Protein AF-A0A972QV86-F1 (afdb_monomer_lite)

Radius of gyration: 50.76 Å; chains: 1; bounding box: 93×34×164 Å

Secondary structure (DSSP, 8-state):
--HHHHHHHHHHHHHHHHHHHHHHHHHHHHHHHHHHHHHHHHHHHHHHHHHHHHHHHHHHHHHHHHHHHHHHHHHHHHHHHHHHHHHHHHHHHHHHHHHT-HHHHHHHHHHHHHHHHHS--SS-PPP-----HHHHHHHHHHHHHHHHHHTTSSS------------------SS------HHHHHHHHHHHHHHHHHHHHHHHHHHHHT-

Sequence (211 aa):
MTDTIESFVTKLKSEGVEEGKRQADQLRSDAQQQAEQIVADAKRQAEKIIADANAEAESMLARSRTEMELAARDATLKLRDSLEKALQAVLTGLVESQLNDAEFLRGLIQSIVSRYLEAEIESYAPMKISVSPEMHKQLTDWAIEKLRISAIDDTSGIDLKGELRQAGFEFSLHGATIEVTKDSIVDTLMQLVSPSLREVIRQANQSREGT

Foldseek 3Di:
DPVVVVVVVVVVVVVVVVVVVVVVVVVVVVVVVVVVVVVVVVVVVVVVVVVVVVVVVVVVVVVVVVVVVVVVVVVLVVVLVVVLVVLLVVLLVVLVVQLPDLVSVVVVVVVVVVVLVVPPDPDRDDDDDDHDPVSVVVVVVVVVVVVVVVCVPDPDDDDPPDDPDDDDDDDDDDDDDPDDDSVVVSVVVSVVCSVVSVVVSVVVVVVVVVD

pLDDT: mean 77.67, std 19.95, range [26.56, 98.5]

Structure (mmCIF, N/CA/C/O backbone):
data_AF-A0A972QV86-F1
#
_entry.id   AF-A0A972QV86-F1
#
loop_
_atom_site.group_PDB
_atom_site.id
_atom_site.type_symbol
_atom_site.label_atom_id
_atom_site.label_alt_id
_atom_site.label_comp_id
_atom_site.label_asym_id
_atom_site.label_entity_id
_atom_site.label_seq_id
_atom_site.pdbx_PDB_ins_code
_atom_site.Cartn_x
_atom_site.Cartn_y
_atom_site.Cartn_z
_atom_site.occupancy
_atom_site.B_iso_or_equiv
_atom_site.auth_seq_id
_atom_site.auth_comp_id
_atom_site.auth_asym_id
_atom_site.auth_atom_id
_atom_site.pdbx_PDB_model_num
ATOM 1 N N . MET A 1 1 ? -45.949 1.785 101.773 1.00 51.44 1 MET A N 1
ATOM 2 C CA . MET A 1 1 ? -45.144 2.672 100.897 1.00 51.44 1 MET A CA 1
ATOM 3 C C . MET A 1 1 ? -44.186 1.855 100.017 1.00 51.44 1 MET A C 1
ATOM 5 O O . MET A 1 1 ? -43.070 2.285 99.768 1.00 51.44 1 MET A O 1
ATOM 9 N N . THR A 1 2 ? -44.602 0.673 99.558 1.00 54.50 2 THR A N 1
ATOM 10 C CA . THR A 1 2 ? -43.791 -0.249 98.738 1.00 54.50 2 THR A CA 1
ATOM 11 C C . THR A 1 2 ? -44.224 -0.226 97.267 1.00 54.50 2 THR A C 1
ATOM 13 O O . THR A 1 2 ? -43.376 -0.336 96.389 1.00 54.50 2 THR A O 1
ATOM 16 N N . ASP A 1 3 ? -45.497 0.080 96.988 1.00 61.28 3 ASP A N 1
ATOM 17 C CA . ASP A 1 3 ? -46.065 0.155 95.627 1.00 61.28 3 ASP A CA 1
ATOM 18 C C . ASP A 1 3 ? -45.480 1.284 94.749 1.00 61.28 3 ASP A C 1
ATOM 20 O O . ASP A 1 3 ? -45.549 1.259 93.517 1.00 61.28 3 ASP A O 1
ATOM 24 N N . THR A 1 4 ? -44.866 2.301 95.358 1.00 72.69 4 THR A N 1
ATOM 25 C CA . THR A 1 4 ? -44.303 3.459 94.646 1.00 72.69 4 THR A CA 1
ATOM 26 C C . THR A 1 4 ? -42.922 3.197 94.050 1.00 72.69 4 THR A C 1
ATOM 28 O O . THR A 1 4 ? -42.604 3.774 93.015 1.00 72.69 4 THR A O 1
ATOM 31 N N . ILE A 1 5 ? -42.105 2.323 94.649 1.00 77.81 5 ILE A N 1
ATOM 32 C CA . ILE A 1 5 ? -40.775 1.992 94.110 1.00 77.81 5 ILE A CA 1
ATOM 33 C C . ILE A 1 5 ? -40.894 0.957 92.990 1.00 77.81 5 ILE A C 1
ATOM 35 O O . ILE A 1 5 ? -40.283 1.130 91.938 1.00 77.81 5 ILE A O 1
ATOM 39 N N . GLU A 1 6 ? -41.719 -0.078 93.161 1.00 81.00 6 GLU A N 1
ATOM 40 C CA . GLU A 1 6 ? -41.932 -1.087 92.114 1.00 81.00 6 GLU A CA 1
ATOM 41 C C . GLU A 1 6 ? -42.554 -0.492 90.844 1.00 81.00 6 GLU A C 1
ATOM 43 O O . GLU A 1 6 ? -42.125 -0.827 89.736 1.00 81.00 6 GLU A O 1
ATOM 48 N N . SER A 1 7 ? -43.505 0.442 90.975 1.00 80.94 7 SER A N 1
ATOM 49 C CA . SER A 1 7 ? -44.074 1.133 89.809 1.00 80.94 7 SER A CA 1
ATOM 50 C C . SER A 1 7 ? -43.054 2.033 89.105 1.00 80.94 7 SER A C 1
ATOM 52 O O . SER A 1 7 ? -43.018 2.052 87.875 1.00 80.94 7 SER A O 1
ATOM 54 N N . PHE A 1 8 ? -42.163 2.703 89.846 1.00 83.44 8 PHE A N 1
ATOM 55 C CA . PHE A 1 8 ? -41.063 3.480 89.265 1.00 83.44 8 PHE A CA 1
ATOM 56 C C . PHE A 1 8 ? -40.052 2.602 88.527 1.00 83.44 8 PHE A C 1
ATOM 58 O O . PHE A 1 8 ? -39.669 2.929 87.408 1.00 83.44 8 PHE A O 1
ATOM 65 N N . VAL A 1 9 ? -39.649 1.470 89.108 1.00 84.88 9 VAL A N 1
ATOM 66 C CA . VAL A 1 9 ? -38.726 0.517 88.468 1.00 84.88 9 VAL A CA 1
ATOM 67 C C . VAL A 1 9 ? -39.352 -0.084 87.208 1.00 84.88 9 VAL A C 1
ATOM 69 O O . VAL A 1 9 ? -38.689 -0.193 86.177 1.00 84.88 9 VAL A O 1
ATOM 72 N N . THR A 1 10 ? -40.640 -0.425 87.258 1.00 85.62 10 THR A N 1
ATOM 73 C CA . THR A 1 10 ? -41.378 -0.949 86.100 1.00 85.62 10 THR A CA 1
ATOM 74 C C . THR A 1 10 ? -41.483 0.094 84.990 1.00 85.62 10 THR A C 1
ATOM 76 O O . THR A 1 10 ? -41.240 -0.222 83.825 1.00 85.62 10 THR A O 1
ATOM 79 N N . LYS A 1 11 ? -41.775 1.349 85.347 1.00 86.88 11 LYS A N 1
ATOM 80 C CA . LYS A 1 11 ? -41.847 2.465 84.402 1.00 86.88 11 LYS A CA 1
ATOM 81 C C . LYS A 1 11 ? -40.484 2.776 83.778 1.00 86.88 11 LYS A C 1
ATOM 83 O O . LYS A 1 11 ? -40.393 2.837 82.560 1.00 86.88 11 LYS A O 1
ATOM 88 N N . LEU A 1 12 ? -39.420 2.841 84.578 1.00 88.50 12 LEU A N 1
ATOM 89 C CA . LEU A 1 12 ? -38.047 3.045 84.101 1.00 88.50 12 LEU A CA 1
ATOM 90 C C . LEU A 1 12 ? -37.605 1.927 83.143 1.00 88.50 12 LEU A C 1
ATOM 92 O O . LEU A 1 12 ? -36.974 2.180 82.120 1.00 88.50 12 LEU A O 1
ATOM 96 N N . LYS A 1 13 ? -37.964 0.675 83.453 1.00 89.12 13 LYS A N 1
ATOM 97 C CA . LYS A 1 13 ? -37.686 -0.477 82.589 1.00 89.12 13 LYS A CA 1
ATOM 98 C C . LYS A 1 13 ? -38.472 -0.400 81.279 1.00 89.12 13 LYS A C 1
ATOM 100 O O . LYS A 1 13 ? -37.911 -0.704 80.233 1.00 89.12 13 LYS A O 1
ATOM 105 N N . SER A 1 14 ? -39.740 0.008 81.330 1.00 91.12 14 SER A N 1
ATOM 106 C CA . SER A 1 14 ? -40.574 0.224 80.142 1.00 91.12 14 SER A CA 1
ATOM 107 C C . SER A 1 14 ? -39.985 1.306 79.242 1.00 91.12 14 SER A C 1
ATOM 109 O O . SER A 1 14 ? -39.733 1.045 78.071 1.00 91.12 14 SER A O 1
ATOM 111 N N . GLU A 1 15 ? -39.698 2.482 79.802 1.00 89.88 15 GLU A N 1
ATOM 112 C CA . GLU A 1 15 ? -39.138 3.627 79.076 1.00 89.88 15 GLU A CA 1
ATOM 113 C C . GLU A 1 15 ? -37.759 3.298 78.484 1.00 89.88 15 GLU A C 1
ATOM 115 O O . GLU A 1 15 ? -37.488 3.610 77.327 1.00 89.88 15 GLU A O 1
ATOM 120 N N . GLY A 1 16 ? -36.907 2.582 79.228 1.00 92.00 16 GLY A N 1
ATOM 121 C CA . GLY A 1 16 ? -35.606 2.129 78.730 1.00 92.00 16 GLY A CA 1
ATOM 122 C C . GLY A 1 16 ? -35.703 1.099 77.597 1.00 92.00 16 GLY A C 1
ATOM 123 O O . GLY A 1 16 ? -34.928 1.155 76.643 1.00 92.00 16 GLY A O 1
ATOM 124 N N . VAL A 1 17 ? -36.662 0.167 77.663 1.00 93.75 17 VAL A N 1
ATOM 125 C CA . VAL A 1 17 ? -36.909 -0.807 76.583 1.00 93.75 17 VAL A CA 1
ATOM 126 C C . VAL A 1 17 ? -37.493 -0.123 75.348 1.00 93.75 17 VAL A C 1
ATOM 128 O O . VAL A 1 17 ? -37.145 -0.491 74.228 1.00 93.75 17 VAL A O 1
ATOM 131 N N . GLU A 1 18 ? -38.375 0.854 75.534 1.00 93.56 18 GLU A N 1
ATOM 132 C CA . GLU A 1 18 ? -39.020 1.586 74.446 1.00 93.56 18 GLU A CA 1
ATOM 133 C C . GLU A 1 18 ? -38.027 2.494 73.709 1.00 93.56 18 GLU A C 1
ATOM 135 O O . GLU A 1 18 ? -37.939 2.429 72.483 1.00 93.56 18 GLU A O 1
ATOM 140 N N . GLU A 1 19 ? -37.180 3.230 74.435 1.00 93.56 19 GLU A N 1
ATOM 141 C CA . GLU A 1 19 ? -36.108 4.024 73.826 1.00 93.56 19 GLU A CA 1
ATOM 142 C C . GLU A 1 19 ? -35.047 3.133 73.160 1.00 93.56 19 GLU A C 1
ATOM 144 O O . GLU A 1 19 ? -34.595 3.431 72.054 1.00 93.56 19 GLU A O 1
ATOM 149 N N . GLY A 1 20 ? -34.705 1.989 73.765 1.00 95.00 20 GLY A N 1
ATOM 150 C CA . GLY A 1 20 ? -33.802 1.009 73.158 1.00 95.00 20 GLY A CA 1
ATOM 151 C C . GLY A 1 20 ? -34.344 0.432 71.846 1.00 95.00 20 GLY A C 1
ATOM 152 O O . GLY A 1 20 ? -33.602 0.317 70.870 1.00 95.00 20 GLY A O 1
ATOM 153 N N . LYS A 1 21 ? -35.647 0.122 71.783 1.00 95.12 21 LYS A N 1
ATOM 154 C CA . LYS A 1 21 ? -36.313 -0.298 70.538 1.00 95.12 21 LYS A CA 1
ATOM 155 C C . LYS A 1 21 ? -36.284 0.808 69.490 1.00 95.12 21 LYS A C 1
ATOM 157 O O . LYS A 1 21 ? -35.910 0.536 68.355 1.00 95.12 21 LYS A O 1
ATOM 162 N N . ARG A 1 22 ? -36.593 2.050 69.875 1.00 95.62 22 ARG A N 1
ATOM 163 C CA . ARG A 1 22 ? -36.570 3.203 68.965 1.00 95.62 22 ARG A CA 1
ATOM 164 C C . ARG A 1 22 ? -35.186 3.413 68.346 1.00 95.62 22 ARG A C 1
ATOM 166 O O . ARG A 1 22 ? -35.079 3.617 67.141 1.00 95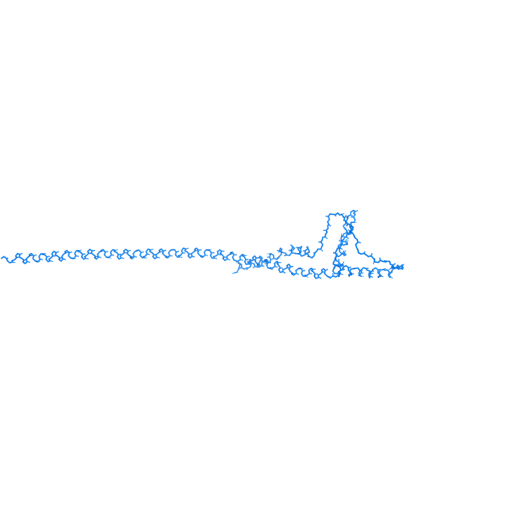.62 22 ARG A O 1
ATOM 173 N N . GLN A 1 23 ? -34.126 3.320 69.149 1.00 95.62 23 GLN A N 1
ATOM 174 C CA . GLN A 1 23 ? -32.747 3.438 68.666 1.00 95.62 23 GLN A CA 1
ATOM 175 C C . GLN A 1 23 ? -32.335 2.259 67.777 1.00 95.62 23 GLN A C 1
ATOM 177 O O . GLN A 1 23 ? -31.669 2.466 66.764 1.00 95.62 23 GLN A O 1
ATOM 182 N N . ALA A 1 24 ? -32.753 1.035 68.112 1.00 96.00 24 ALA A N 1
ATOM 183 C CA . ALA A 1 24 ? -32.497 -0.141 67.283 1.00 96.00 24 ALA A CA 1
ATOM 184 C C . ALA A 1 24 ? -33.208 -0.056 65.922 1.00 96.00 24 ALA A C 1
ATOM 186 O O . ALA A 1 24 ? -32.605 -0.373 64.896 1.00 96.00 24 ALA A O 1
ATOM 187 N N . ASP A 1 25 ? -34.459 0.408 65.901 1.00 95.88 25 ASP A N 1
ATOM 188 C CA . ASP A 1 25 ? -35.225 0.604 64.670 1.00 95.88 25 ASP A CA 1
ATOM 189 C C . ASP A 1 25 ? -34.605 1.702 63.798 1.00 95.88 25 ASP A C 1
ATOM 191 O O . ASP A 1 25 ? -34.466 1.509 62.588 1.00 95.88 25 ASP A O 1
ATOM 195 N N . GLN A 1 26 ? -34.149 2.808 64.403 1.00 96.75 26 GLN A N 1
ATOM 196 C CA . GLN A 1 26 ? -33.424 3.860 63.688 1.00 96.75 26 GLN A CA 1
ATOM 197 C C . GLN A 1 26 ? -32.122 3.325 63.080 1.00 96.75 26 GLN A C 1
ATOM 199 O O . GLN A 1 26 ? -31.900 3.482 61.883 1.00 96.75 26 GLN A O 1
ATOM 204 N N . LEU A 1 27 ? -31.303 2.620 63.867 1.00 97.06 27 LEU A N 1
ATOM 205 C CA . LEU A 1 27 ? -30.052 2.029 63.386 1.00 97.06 27 LEU A CA 1
ATOM 206 C C . LEU A 1 27 ? -30.297 1.045 62.234 1.00 97.06 27 LEU A C 1
ATOM 208 O O . LEU A 1 27 ? -29.545 1.028 61.260 1.00 97.06 27 LEU A O 1
ATOM 212 N N . ARG A 1 28 ? -31.359 0.235 62.323 1.00 97.25 28 ARG A N 1
ATOM 213 C CA . ARG A 1 28 ? -31.733 -0.701 61.257 1.00 97.25 28 ARG A CA 1
ATOM 214 C C . ARG A 1 28 ? -32.166 0.035 59.992 1.00 97.25 28 ARG A C 1
ATOM 216 O O . ARG A 1 28 ? -31.795 -0.386 58.901 1.00 97.25 28 ARG A O 1
ATOM 223 N N . SER A 1 29 ? -32.939 1.110 60.134 1.00 97.12 29 SER A N 1
ATOM 224 C CA . SER A 1 29 ? -33.362 1.950 59.012 1.00 97.12 29 SER A CA 1
ATOM 225 C C . SER A 1 29 ? -32.164 2.595 58.314 1.00 97.12 29 SER A C 1
ATOM 227 O O . SER A 1 29 ? -32.054 2.522 57.091 1.00 97.12 29 SER A O 1
ATOM 229 N N . ASP A 1 30 ? -31.238 3.166 59.083 1.00 97.00 30 ASP A N 1
ATOM 230 C CA . ASP A 1 30 ? -30.045 3.826 58.547 1.00 97.00 30 ASP A CA 1
ATOM 231 C C . ASP A 1 30 ? -29.128 2.817 57.837 1.00 97.00 30 ASP A C 1
ATOM 233 O O . ASP A 1 30 ? -28.658 3.071 56.727 1.00 97.00 30 ASP A O 1
ATOM 237 N N . ALA A 1 31 ? -28.927 1.632 58.426 1.00 97.31 31 ALA A N 1
ATOM 238 C CA . ALA A 1 31 ? -28.156 0.554 57.807 1.00 97.31 31 ALA A CA 1
ATOM 239 C C . ALA A 1 31 ? -28.796 0.054 56.501 1.00 97.31 31 ALA A C 1
ATOM 241 O O . ALA A 1 31 ? -28.090 -0.204 55.525 1.00 97.31 31 ALA A O 1
ATOM 242 N N . GLN A 1 32 ? -30.129 -0.052 56.461 1.00 97.31 32 GLN A N 1
ATOM 243 C CA . GLN A 1 32 ? -30.867 -0.447 55.263 1.00 97.31 32 GLN A CA 1
ATOM 244 C C . GLN A 1 32 ? -30.717 0.598 54.147 1.00 97.31 32 GLN A C 1
ATOM 246 O O . GLN A 1 32 ? -30.406 0.231 53.015 1.00 97.31 32 GLN A O 1
ATOM 251 N N . GLN A 1 33 ? -30.845 1.892 54.465 1.00 97.69 33 GLN A N 1
ATOM 252 C CA . GLN A 1 33 ? -30.615 2.971 53.497 1.00 97.69 33 GLN A CA 1
ATOM 253 C C . GLN A 1 33 ? -29.181 2.973 52.961 1.00 97.69 33 GLN A C 1
ATOM 255 O O . GLN A 1 33 ? -28.974 3.094 51.754 1.00 97.69 33 GLN A O 1
ATOM 260 N N . GLN A 1 34 ? -28.181 2.799 53.829 1.00 97.75 34 GLN A N 1
ATOM 261 C CA . GLN A 1 34 ? -26.782 2.723 53.403 1.00 97.75 34 GLN A CA 1
ATOM 262 C C . GLN A 1 34 ? -26.532 1.523 52.485 1.00 97.75 34 GLN A C 1
ATOM 264 O O . GLN A 1 34 ? -25.864 1.666 51.462 1.00 97.75 34 GLN A O 1
ATOM 269 N N . ALA A 1 35 ? -27.093 0.355 52.808 1.00 97.62 35 ALA A N 1
ATOM 270 C CA . ALA A 1 35 ? -26.982 -0.831 51.965 1.00 97.62 35 ALA A CA 1
ATOM 271 C C . ALA A 1 35 ? -27.623 -0.610 50.585 1.00 97.62 35 ALA A C 1
ATOM 273 O O . ALA A 1 35 ? -27.016 -0.931 49.562 1.00 97.62 35 ALA A O 1
ATOM 274 N N . GLU A 1 36 ? -28.816 -0.015 50.539 1.00 97.56 36 GLU A N 1
ATOM 275 C CA . GLU A 1 36 ? -29.495 0.336 49.288 1.00 97.56 36 GLU A CA 1
ATOM 276 C C . GLU A 1 36 ? -28.676 1.326 48.456 1.00 97.56 36 GLU A C 1
ATOM 278 O O . GLU A 1 36 ? -28.545 1.151 47.241 1.00 97.56 36 GLU A O 1
ATOM 283 N N . GLN A 1 37 ? -28.062 2.317 49.103 1.00 98.06 37 GLN A N 1
ATOM 284 C CA . GLN A 1 37 ? -27.218 3.298 48.435 1.00 98.06 37 GLN A CA 1
ATOM 285 C C . GLN A 1 37 ? -25.943 2.671 47.861 1.00 98.06 37 GLN A C 1
ATOM 287 O O . GLN A 1 37 ? -25.635 2.905 46.694 1.00 98.06 37 GLN A O 1
ATOM 292 N N . ILE A 1 38 ? -25.266 1.800 48.616 1.00 98.19 38 ILE A N 1
ATOM 293 C CA . ILE A 1 38 ? -24.093 1.049 48.140 1.00 98.19 38 ILE A CA 1
ATOM 294 C C . ILE A 1 38 ? -24.457 0.197 46.920 1.00 98.19 38 ILE A C 1
ATOM 296 O O . ILE A 1 38 ? -23.729 0.190 45.928 1.00 98.19 38 ILE A O 1
ATOM 300 N N . VAL A 1 39 ? -25.594 -0.505 46.958 1.00 98.25 39 VAL A N 1
ATOM 301 C CA . VAL A 1 39 ? -26.049 -1.329 45.828 1.00 98.25 39 VAL A CA 1
ATOM 302 C C . VAL A 1 39 ? -26.390 -0.462 44.615 1.00 98.25 39 VAL A C 1
ATOM 304 O O . VAL A 1 39 ? -26.058 -0.834 43.489 1.00 98.25 39 VAL A O 1
ATOM 307 N N . ALA A 1 40 ? -27.030 0.692 44.814 1.00 97.88 40 ALA A N 1
ATOM 308 C CA . ALA A 1 40 ? -27.334 1.625 43.733 1.00 97.88 40 ALA A CA 1
ATOM 309 C C . ALA A 1 40 ? -26.060 2.210 43.101 1.00 97.88 40 ALA A C 1
ATOM 311 O O . ALA A 1 40 ? -25.960 2.271 41.876 1.00 97.88 40 ALA A O 1
ATOM 312 N N . ASP A 1 41 ? -25.074 2.593 43.915 1.00 98.00 41 ASP A N 1
ATOM 313 C CA . ASP A 1 41 ? -23.775 3.080 43.446 1.00 98.00 41 ASP A CA 1
ATOM 314 C C . ASP A 1 41 ? -23.006 2.003 42.679 1.00 98.00 41 ASP A C 1
ATOM 316 O O . ASP A 1 41 ? -22.513 2.270 41.582 1.00 98.00 41 ASP A O 1
ATOM 320 N N . ALA A 1 42 ? -22.968 0.773 43.196 1.00 98.00 42 ALA A N 1
ATOM 321 C CA . ALA A 1 42 ? -22.324 -0.352 42.526 1.00 98.00 42 ALA A CA 1
ATOM 322 C C . ALA A 1 42 ? -22.972 -0.658 41.165 1.00 98.00 42 ALA A C 1
ATOM 324 O O . ALA A 1 42 ? -22.265 -0.878 40.183 1.00 98.00 42 ALA A O 1
ATOM 325 N N . LYS A 1 43 ? -24.310 -0.617 41.076 1.00 98.19 43 LYS A N 1
ATOM 326 C CA . LYS A 1 43 ? -25.034 -0.790 39.805 1.00 98.19 43 LYS A CA 1
ATOM 327 C C . LYS A 1 43 ? -24.704 0.317 38.808 1.00 98.19 43 LYS A C 1
ATOM 329 O O . LYS A 1 43 ? -24.355 0.008 37.674 1.00 98.19 43 LYS A O 1
ATOM 334 N N . ARG A 1 44 ? -24.723 1.584 39.239 1.00 98.25 44 ARG A N 1
ATOM 335 C CA . ARG A 1 4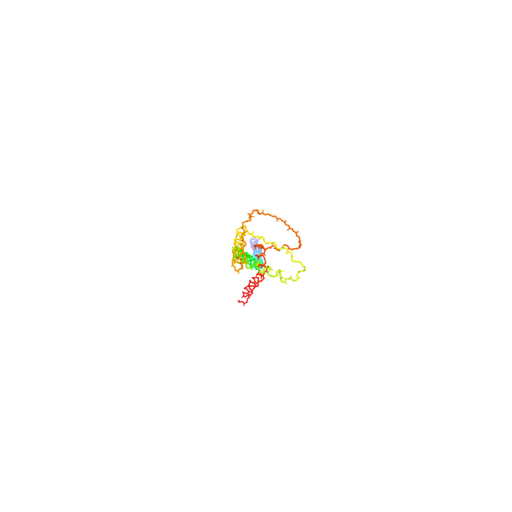4 ? -24.338 2.720 38.383 1.00 98.25 44 ARG A CA 1
ATOM 336 C C . ARG A 1 44 ? -22.902 2.605 37.879 1.00 98.25 44 ARG A C 1
ATOM 338 O O . ARG A 1 44 ? -22.635 2.890 36.716 1.00 98.25 44 ARG A O 1
ATOM 345 N N . GLN A 1 45 ? -21.972 2.194 38.740 1.00 98.31 45 GLN A N 1
ATOM 346 C CA . GLN A 1 45 ? -20.581 1.980 38.344 1.00 98.31 45 GLN A CA 1
ATOM 347 C C . GLN A 1 45 ? -20.452 0.833 37.340 1.00 98.31 45 GLN A C 1
ATOM 349 O O . GLN A 1 45 ? -19.748 0.987 36.348 1.00 98.31 45 GLN A O 1
ATOM 354 N N . ALA A 1 46 ? -21.156 -0.281 37.553 1.00 98.31 46 ALA A N 1
ATOM 355 C CA . ALA A 1 46 ? -21.162 -1.402 36.619 1.00 98.31 46 ALA A CA 1
ATOM 356 C C . ALA A 1 46 ? -21.735 -1.004 35.249 1.00 98.31 46 ALA A C 1
ATOM 358 O O . ALA A 1 46 ? -21.121 -1.289 34.224 1.00 98.31 46 ALA A O 1
ATOM 359 N N . GLU A 1 47 ? -22.864 -0.291 35.225 1.00 98.12 47 GLU A N 1
ATOM 360 C CA . GLU A 1 47 ? -23.464 0.241 33.995 1.00 98.12 47 GLU A CA 1
ATOM 361 C C . GLU A 1 47 ? -22.503 1.179 33.264 1.00 98.12 47 GLU A C 1
ATOM 363 O O . GLU A 1 47 ? -22.332 1.059 32.052 1.00 98.12 47 GLU A O 1
ATOM 368 N N . LYS A 1 48 ? -21.819 2.062 34.001 1.00 98.38 48 LYS A N 1
ATOM 369 C CA . LYS A 1 48 ? -20.808 2.952 33.431 1.00 98.38 48 LYS A CA 1
ATOM 370 C C . LYS A 1 48 ? -19.636 2.178 32.828 1.00 98.38 48 LYS A C 1
ATOM 372 O O . LYS A 1 48 ? -19.258 2.461 31.701 1.00 98.38 48 LYS A O 1
ATOM 377 N N . ILE A 1 49 ? -19.094 1.190 33.540 1.00 98.50 49 ILE A N 1
ATOM 378 C CA . ILE A 1 49 ? -17.989 0.356 33.042 1.00 98.50 49 ILE A CA 1
ATOM 379 C C . ILE A 1 49 ? -18.393 -0.352 31.746 1.00 98.50 49 ILE A C 1
ATOM 381 O O . ILE A 1 49 ? -17.618 -0.374 30.796 1.00 98.50 49 ILE A O 1
ATOM 385 N N . ILE A 1 50 ? -19.607 -0.907 31.688 1.00 98.50 50 ILE A N 1
ATOM 386 C CA . ILE A 1 50 ? -20.114 -1.582 30.488 1.00 98.50 50 ILE A CA 1
ATOM 387 C C . ILE A 1 50 ? -20.288 -0.584 29.336 1.00 98.50 50 ILE A C 1
ATOM 389 O O . ILE A 1 50 ? -19.903 -0.882 28.208 1.00 98.50 50 ILE A O 1
ATOM 393 N N . ALA A 1 51 ? -20.845 0.600 29.605 1.00 98.19 51 ALA A N 1
ATOM 394 C CA . ALA A 1 51 ? -21.019 1.640 28.596 1.00 98.19 51 ALA A CA 1
ATOM 395 C C . ALA A 1 51 ? -19.672 2.129 28.037 1.00 98.19 51 ALA A C 1
ATOM 397 O O . ALA A 1 51 ? -19.505 2.184 26.819 1.00 98.19 51 ALA A O 1
ATOM 398 N N . ASP A 1 52 ? -18.708 2.414 28.915 1.00 98.12 52 ASP A N 1
ATOM 399 C CA . ASP A 1 52 ? -17.364 2.858 28.541 1.00 98.12 52 ASP A CA 1
ATOM 400 C C . ASP A 1 52 ? -16.636 1.764 27.733 1.00 98.12 52 ASP A C 1
ATOM 402 O O . ASP A 1 52 ? -16.070 2.051 26.678 1.00 98.12 52 ASP A O 1
ATOM 406 N N . ALA A 1 53 ? -16.725 0.498 28.160 1.00 98.12 53 ALA A N 1
ATOM 407 C CA . ALA A 1 53 ? -16.127 -0.634 27.449 1.00 98.12 53 ALA A CA 1
ATOM 408 C C . ALA A 1 53 ? -16.729 -0.842 26.050 1.00 98.12 53 ALA A C 1
ATOM 410 O O . ALA A 1 53 ? -15.996 -1.107 25.097 1.00 98.12 53 ALA A O 1
ATOM 411 N N . ASN A 1 54 ? -18.050 -0.697 25.899 1.00 98.25 54 ASN A N 1
ATOM 412 C CA . ASN A 1 54 ? -18.707 -0.798 24.595 1.00 98.25 54 ASN A CA 1
ATOM 413 C C . ASN A 1 54 ? -18.292 0.349 23.665 1.00 98.25 54 ASN A C 1
ATOM 415 O O . ASN A 1 54 ? -17.974 0.106 22.502 1.00 98.25 54 ASN A O 1
ATOM 419 N N . ALA A 1 55 ? -18.236 1.582 24.176 1.00 98.12 55 ALA A N 1
ATOM 420 C CA . ALA A 1 55 ? -17.795 2.738 23.398 1.00 98.12 55 ALA A CA 1
ATOM 421 C C . ALA A 1 55 ? -16.328 2.603 22.948 1.00 98.12 55 ALA A C 1
ATOM 423 O O . ALA A 1 55 ? -15.983 2.930 21.809 1.00 98.12 55 ALA A O 1
ATOM 424 N N . GLU A 1 56 ? -15.457 2.087 23.818 1.00 98.19 56 GLU A N 1
ATOM 425 C CA . GLU A 1 56 ? -14.064 1.807 23.472 1.00 98.19 56 GLU A CA 1
ATOM 426 C C . GLU A 1 56 ? -13.949 0.686 22.432 1.00 98.19 56 GLU A C 1
ATOM 428 O O . GLU A 1 56 ? -13.198 0.831 21.466 1.00 98.19 56 GLU A O 1
ATOM 433 N N . ALA A 1 57 ? -14.732 -0.388 22.568 1.00 98.19 57 ALA A N 1
ATOM 434 C CA . ALA A 1 57 ? -14.762 -1.484 21.603 1.00 98.19 57 ALA A CA 1
ATOM 435 C C . ALA A 1 57 ? -15.232 -1.020 20.214 1.00 98.19 57 ALA A C 1
ATOM 437 O O . ALA A 1 57 ? -14.600 -1.354 19.211 1.00 98.19 57 ALA A O 1
ATOM 438 N N . GLU A 1 58 ? -16.289 -0.208 20.133 1.00 97.75 58 GLU A N 1
ATOM 439 C CA . GLU A 1 58 ? -16.757 0.374 18.868 1.00 97.75 58 GLU A CA 1
ATOM 440 C C . GLU A 1 58 ? -15.694 1.278 18.231 1.00 97.75 58 GLU A C 1
ATOM 442 O O . GLU A 1 58 ? -15.413 1.173 17.034 1.00 97.75 58 GLU A O 1
ATOM 447 N N . SER A 1 59 ? -15.050 2.125 19.038 1.00 97.88 59 SER A N 1
ATOM 448 C CA . SER A 1 59 ? -13.948 2.983 18.594 1.00 97.88 59 SER A CA 1
ATOM 449 C C . SER A 1 59 ? -12.760 2.164 18.078 1.00 97.88 59 SER A C 1
ATOM 451 O O . SER A 1 59 ? -12.208 2.468 17.018 1.00 97.88 59 SER A O 1
ATOM 453 N N . MET A 1 60 ? -12.388 1.090 18.782 1.00 98.00 60 MET A N 1
ATOM 454 C CA . MET A 1 60 ? -11.327 0.176 18.364 1.00 98.00 60 MET A CA 1
ATOM 455 C C . MET A 1 60 ? -11.683 -0.513 17.045 1.00 98.00 60 MET A C 1
ATOM 457 O O . MET A 1 60 ? -10.867 -0.498 16.129 1.00 98.00 60 MET A O 1
ATOM 461 N N . LEU A 1 61 ? -12.901 -1.040 16.898 1.00 97.62 61 LEU A N 1
ATOM 462 C CA . LEU A 1 61 ? -13.354 -1.679 15.658 1.00 97.62 61 LEU A CA 1
ATOM 463 C C . LEU A 1 61 ? -13.326 -0.714 14.467 1.00 97.62 61 LEU A C 1
ATOM 465 O O . LEU A 1 61 ? -12.844 -1.077 13.392 1.00 97.62 61 LEU A O 1
ATOM 469 N N . ALA A 1 62 ? -13.795 0.523 14.652 1.00 96.56 62 ALA A N 1
ATOM 470 C CA . ALA A 1 62 ? -13.761 1.544 13.607 1.00 96.56 62 ALA A CA 1
ATOM 471 C C . ALA A 1 62 ? -12.320 1.880 13.176 1.00 96.56 62 ALA A C 1
ATOM 473 O O . ALA A 1 62 ? -12.030 1.981 11.977 1.00 96.56 62 ALA A O 1
ATOM 474 N N . ARG A 1 63 ? -11.399 1.999 14.142 1.00 97.31 63 ARG A N 1
ATOM 475 C CA . ARG A 1 63 ? -9.969 2.227 13.874 1.00 97.31 63 ARG A CA 1
ATOM 476 C C . ARG A 1 63 ? -9.341 1.041 13.155 1.00 97.31 63 ARG A C 1
ATOM 478 O O . ARG A 1 63 ? -8.747 1.235 12.101 1.00 97.31 63 ARG A O 1
ATOM 485 N N . SER A 1 64 ? -9.542 -0.177 13.654 1.00 97.25 64 SER A N 1
ATOM 486 C CA . SER A 1 64 ? -8.991 -1.392 13.050 1.00 97.25 64 SER A CA 1
ATOM 487 C C . SER A 1 64 ? -9.479 -1.602 11.620 1.00 97.25 64 SER A C 1
ATOM 489 O O . SER A 1 64 ? -8.689 -1.987 10.762 1.00 97.25 64 SER A O 1
ATOM 491 N N . ARG A 1 65 ? -10.749 -1.301 11.320 1.00 96.31 65 ARG A N 1
ATOM 492 C CA . ARG A 1 65 ? -11.263 -1.355 9.945 1.00 96.31 65 ARG A CA 1
ATOM 493 C C . ARG A 1 65 ? -10.526 -0.379 9.028 1.00 96.31 65 ARG A C 1
ATOM 495 O O . ARG A 1 65 ? -10.078 -0.770 7.954 1.00 96.31 65 ARG A O 1
ATOM 502 N N . THR A 1 66 ? -10.351 0.861 9.479 1.00 96.25 66 THR A N 1
ATOM 503 C CA . THR A 1 66 ? -9.615 1.888 8.726 1.00 96.25 66 THR A CA 1
ATOM 504 C C . THR A 1 66 ? -8.155 1.476 8.507 1.00 96.25 66 THR A C 1
ATOM 506 O O . THR A 1 66 ? -7.622 1.607 7.407 1.00 96.25 66 THR A O 1
ATOM 509 N N . GLU A 1 67 ? -7.500 0.932 9.534 1.00 96.94 67 GLU A N 1
ATOM 510 C CA . GLU A 1 67 ? -6.122 0.440 9.442 1.00 96.94 67 GLU A CA 1
ATOM 511 C C . GLU A 1 67 ? -5.990 -0.739 8.471 1.00 96.94 67 GLU A C 1
ATOM 513 O O . GLU A 1 67 ? -5.035 -0.784 7.697 1.00 96.94 67 GLU A O 1
ATOM 518 N N . MET A 1 68 ? -6.955 -1.664 8.454 1.00 96.75 68 MET A N 1
ATOM 519 C CA . MET A 1 68 ? -6.982 -2.764 7.485 1.00 96.75 68 MET A CA 1
ATOM 520 C C . MET A 1 68 ? -7.149 -2.261 6.048 1.00 96.75 68 MET A C 1
ATOM 522 O O . MET A 1 68 ? -6.450 -2.739 5.154 1.00 96.75 68 MET A O 1
ATOM 526 N N . GLU A 1 69 ? -8.030 -1.286 5.817 1.00 93.75 69 GLU A N 1
ATOM 527 C CA . GLU A 1 69 ? -8.220 -0.669 4.497 1.00 93.75 69 GLU A CA 1
ATOM 528 C C . GLU A 1 69 ? -6.930 0.014 4.010 1.00 93.75 69 GLU A C 1
ATOM 530 O O . GLU A 1 69 ? -6.513 -0.168 2.861 1.00 93.75 69 GLU A O 1
ATOM 535 N N . LEU A 1 70 ? -6.238 0.734 4.900 1.00 95.88 70 LEU A N 1
ATOM 536 C CA . LEU A 1 70 ? -4.933 1.331 4.604 1.00 95.88 70 LEU A CA 1
ATOM 537 C C . LEU A 1 70 ? -3.868 0.266 4.316 1.00 95.88 70 LEU A C 1
ATOM 539 O O . LEU A 1 70 ? -3.162 0.365 3.314 1.00 95.88 70 LEU A O 1
ATOM 543 N N . ALA A 1 71 ? -3.788 -0.789 5.128 1.00 95.62 71 ALA A N 1
ATOM 544 C CA . ALA A 1 71 ? -2.834 -1.875 4.925 1.00 95.62 71 ALA A CA 1
ATOM 545 C C . ALA A 1 71 ? -3.060 -2.607 3.591 1.00 95.62 71 ALA A C 1
ATOM 547 O O . ALA A 1 71 ? -2.097 -2.935 2.894 1.00 95.62 71 ALA A O 1
ATOM 548 N N . ALA A 1 72 ? -4.317 -2.829 3.196 1.00 91.94 72 ALA A N 1
ATOM 549 C CA . ALA A 1 72 ? -4.665 -3.434 1.912 1.00 91.94 72 ALA A CA 1
ATOM 550 C C . ALA A 1 72 ? -4.248 -2.545 0.727 1.00 91.94 72 ALA A C 1
ATOM 552 O O . ALA A 1 72 ? -3.677 -3.027 -0.263 1.00 91.94 72 ALA A O 1
ATOM 553 N N . ARG A 1 73 ? -4.473 -1.231 0.844 1.00 91.81 73 ARG A N 1
ATOM 554 C CA . ARG A 1 73 ? -4.007 -0.247 -0.138 1.00 91.81 73 ARG A CA 1
ATOM 555 C C . ARG A 1 73 ? -2.482 -0.258 -0.251 1.00 91.81 73 ARG A C 1
ATOM 557 O O . ARG A 1 73 ? -1.958 -0.334 -1.363 1.00 91.81 73 ARG A O 1
ATOM 564 N N . ASP A 1 74 ? -1.776 -0.233 0.872 1.00 95.12 74 ASP A N 1
ATOM 565 C CA . ASP A 1 74 ? -0.313 -0.231 0.903 1.00 95.12 74 ASP A CA 1
ATOM 566 C C . ASP A 1 74 ? 0.278 -1.524 0.336 1.00 95.12 74 ASP A C 1
ATOM 568 O O . ASP A 1 74 ? 1.249 -1.484 -0.423 1.00 95.12 74 ASP A O 1
ATOM 572 N N . ALA A 1 75 ? -0.326 -2.675 0.639 1.00 93.06 75 ALA A N 1
ATOM 573 C CA . ALA A 1 75 ? 0.065 -3.957 0.060 1.00 93.06 75 ALA A CA 1
ATOM 574 C C . ALA A 1 75 ? -0.082 -3.951 -1.470 1.00 93.06 75 ALA A C 1
ATOM 576 O O . ALA A 1 75 ? 0.826 -4.386 -2.180 1.00 93.06 75 ALA A O 1
ATOM 577 N N . THR A 1 76 ? -1.180 -3.390 -1.985 1.00 90.88 76 THR A N 1
ATOM 578 C CA . THR A 1 76 ? -1.405 -3.247 -3.431 1.00 90.88 76 THR A CA 1
ATOM 579 C C . THR A 1 76 ? -0.355 -2.342 -4.079 1.00 90.88 76 THR A C 1
ATOM 581 O O . THR A 1 76 ? 0.187 -2.677 -5.134 1.00 90.88 76 THR A O 1
ATOM 584 N N . LEU A 1 77 ? -0.031 -1.207 -3.453 1.00 91.19 77 LEU A N 1
ATOM 585 C CA . LEU A 1 77 ? 0.987 -0.284 -3.963 1.00 91.19 77 LEU A CA 1
ATOM 586 C C . LEU A 1 77 ? 2.380 -0.924 -3.980 1.00 91.19 77 LEU A C 1
ATOM 588 O O . LEU A 1 77 ? 3.087 -0.814 -4.981 1.00 91.19 77 LEU A O 1
ATOM 592 N N . LYS A 1 78 ? 2.754 -1.646 -2.917 1.00 94.25 78 LYS A N 1
ATOM 593 C CA . LYS A 1 78 ? 4.030 -2.378 -2.847 1.00 94.25 78 LYS A CA 1
ATOM 594 C C . LYS A 1 78 ? 4.123 -3.491 -3.885 1.00 94.25 78 LYS A C 1
ATOM 596 O O . LYS A 1 78 ? 5.180 -3.669 -4.490 1.00 94.25 78 LYS A O 1
ATOM 601 N N . LEU A 1 79 ? 3.033 -4.226 -4.108 1.00 90.75 79 LEU A N 1
ATOM 602 C CA . LEU A 1 79 ? 2.974 -5.245 -5.153 1.00 90.75 79 LEU A CA 1
ATOM 603 C C . LEU A 1 79 ? 3.200 -4.615 -6.528 1.00 90.75 79 LEU A C 1
ATOM 605 O O . LEU A 1 79 ? 4.017 -5.107 -7.302 1.00 90.75 79 LEU A O 1
ATOM 609 N N . ARG A 1 80 ? 2.521 -3.500 -6.810 1.00 89.50 80 ARG A N 1
ATOM 610 C CA . ARG A 1 80 ? 2.681 -2.772 -8.068 1.00 89.50 80 ARG A CA 1
ATOM 611 C C . ARG A 1 80 ? 4.122 -2.309 -8.287 1.00 89.50 80 ARG A C 1
ATOM 613 O O . ARG A 1 80 ? 4.663 -2.567 -9.354 1.00 89.50 80 ARG A O 1
ATOM 620 N N . ASP A 1 81 ? 4.740 -1.674 -7.293 1.00 92.50 81 ASP A N 1
ATOM 621 C CA . ASP A 1 81 ? 6.139 -1.227 -7.371 1.00 92.50 81 ASP A CA 1
ATOM 622 C C . ASP A 1 81 ? 7.101 -2.404 -7.603 1.00 92.50 81 ASP A C 1
ATOM 624 O O . ASP A 1 81 ? 7.997 -2.338 -8.444 1.00 92.50 81 ASP A O 1
ATOM 628 N N . SER A 1 82 ? 6.868 -3.529 -6.922 1.00 94.12 82 SER A N 1
ATOM 629 C CA . SER A 1 82 ? 7.678 -4.741 -7.092 1.00 94.12 82 SER A CA 1
ATOM 630 C C . SER A 1 82 ? 7.558 -5.321 -8.505 1.00 94.12 82 SER A C 1
ATOM 632 O O . SER A 1 82 ? 8.560 -5.737 -9.084 1.00 94.12 82 SER A O 1
ATOM 634 N N . LEU A 1 83 ? 6.352 -5.323 -9.081 1.00 91.88 83 LEU A N 1
ATOM 635 C CA . LEU A 1 83 ? 6.117 -5.783 -10.451 1.00 91.88 83 LEU A CA 1
ATOM 636 C C . LEU A 1 83 ? 6.716 -4.830 -11.492 1.00 91.88 83 LEU A C 1
ATOM 638 O O . LEU A 1 83 ? 7.327 -5.304 -12.446 1.00 91.88 83 LEU A O 1
ATOM 642 N N . GLU A 1 84 ? 6.586 -3.512 -11.306 1.00 90.81 84 GLU A N 1
ATOM 643 C CA . GLU A 1 84 ? 7.202 -2.508 -12.189 1.00 90.81 84 GLU A CA 1
ATOM 644 C C . GLU A 1 84 ? 8.736 -2.672 -12.199 1.00 90.81 84 GLU A C 1
ATOM 646 O O . GLU A 1 84 ? 9.339 -2.739 -13.270 1.00 90.81 84 GLU A O 1
ATOM 651 N N . LYS A 1 85 ? 9.364 -2.865 -11.030 1.00 92.94 85 LYS A N 1
ATOM 652 C CA . LYS A 1 85 ? 10.810 -3.136 -10.914 1.00 92.94 85 LYS A CA 1
ATOM 653 C C . LYS A 1 85 ? 11.228 -4.460 -11.546 1.00 92.94 85 LYS A C 1
ATOM 655 O O . LYS A 1 85 ? 12.247 -4.517 -12.233 1.00 92.94 85 LYS A O 1
ATOM 660 N N . ALA A 1 86 ? 10.459 -5.526 -11.326 1.00 92.81 86 ALA A N 1
ATOM 661 C CA . ALA A 1 86 ? 10.740 -6.829 -11.924 1.00 92.81 86 ALA A CA 1
ATOM 662 C C . ALA A 1 86 ? 10.666 -6.764 -13.456 1.00 92.81 86 ALA A C 1
ATOM 664 O O . ALA A 1 86 ? 11.554 -7.271 -14.141 1.00 92.81 86 ALA A O 1
ATOM 665 N N . LEU A 1 87 ? 9.647 -6.090 -13.995 1.00 91.19 87 LEU A N 1
ATOM 666 C CA . LEU A 1 87 ? 9.504 -5.876 -15.431 1.00 91.19 87 LEU A CA 1
ATOM 667 C C . LEU A 1 87 ? 10.668 -5.054 -15.994 1.00 91.19 87 LEU A C 1
ATOM 669 O O . LEU A 1 87 ? 11.246 -5.444 -17.007 1.00 91.19 87 LEU A O 1
ATOM 673 N N . GLN A 1 88 ? 11.044 -3.962 -15.325 1.00 91.81 88 GLN A N 1
ATOM 674 C CA . GLN A 1 88 ? 12.186 -3.146 -15.730 1.00 91.81 88 GLN A CA 1
ATOM 675 C C . GLN A 1 88 ? 13.466 -3.985 -15.794 1.00 91.81 88 GLN A C 1
ATOM 677 O O . GLN A 1 88 ? 14.187 -3.912 -16.786 1.00 91.81 88 GLN A O 1
ATOM 682 N N . ALA A 1 89 ? 13.732 -4.823 -14.788 1.00 92.62 89 ALA A N 1
ATOM 683 C CA . ALA A 1 89 ? 14.893 -5.711 -14.773 1.00 92.62 89 ALA A CA 1
ATOM 684 C C . ALA A 1 89 ? 14.889 -6.718 -15.939 1.00 92.62 89 ALA A C 1
ATOM 686 O O . ALA A 1 89 ? 15.919 -6.913 -16.585 1.00 92.62 89 ALA A O 1
ATO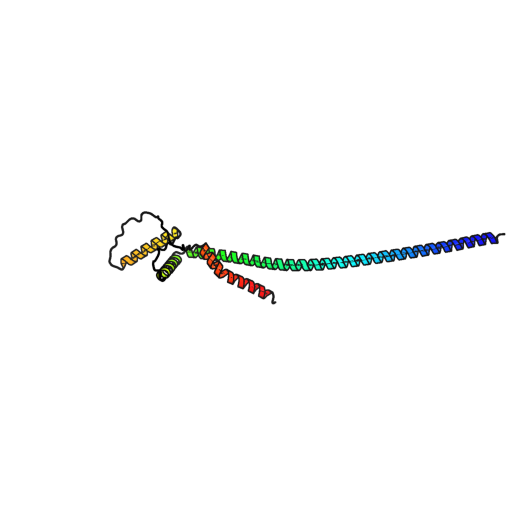M 687 N N . VAL A 1 90 ? 13.732 -7.315 -16.252 1.00 91.94 90 VAL A N 1
ATOM 688 C CA . VAL A 1 90 ? 13.585 -8.223 -17.403 1.00 91.94 90 VAL A CA 1
ATOM 689 C C . VAL A 1 90 ? 13.851 -7.487 -18.716 1.00 91.94 90 VAL A C 1
ATOM 691 O O . VAL A 1 90 ? 14.653 -7.952 -19.524 1.00 91.94 90 VAL A O 1
ATOM 694 N N . LEU A 1 91 ? 13.232 -6.321 -18.922 1.00 89.75 91 LEU A N 1
ATOM 695 C CA . LEU A 1 91 ? 13.436 -5.512 -20.127 1.00 89.75 91 LEU A CA 1
ATOM 696 C C . LEU A 1 91 ? 14.890 -5.064 -20.266 1.00 89.75 91 LEU A C 1
ATOM 698 O O . LEU A 1 91 ? 15.442 -5.113 -21.358 1.00 89.75 91 LEU A O 1
ATOM 702 N N . THR A 1 92 ? 15.527 -4.696 -19.159 1.00 88.69 92 THR A N 1
ATOM 703 C CA . THR A 1 92 ? 16.935 -4.290 -19.110 1.00 88.69 92 THR A CA 1
ATOM 704 C C . THR A 1 92 ? 17.845 -5.405 -19.618 1.00 88.69 92 THR A C 1
ATOM 706 O O . THR A 1 92 ? 18.693 -5.149 -20.471 1.00 88.69 92 THR A O 1
ATOM 709 N N . GLY A 1 93 ? 17.647 -6.638 -19.139 1.00 87.38 93 GLY A N 1
ATOM 710 C CA . GLY A 1 93 ? 18.418 -7.797 -19.593 1.00 87.38 93 GLY A CA 1
ATOM 711 C C . GLY A 1 93 ? 18.152 -8.155 -21.057 1.00 87.38 93 GLY A C 1
ATOM 712 O O . GLY A 1 93 ? 19.089 -8.437 -21.800 1.00 87.38 93 GLY A O 1
ATOM 713 N N . LEU A 1 94 ? 16.889 -8.097 -21.498 1.00 88.44 94 LEU A N 1
ATOM 714 C CA . LEU A 1 94 ? 16.520 -8.369 -22.892 1.00 88.44 94 LEU A CA 1
ATOM 715 C C . LEU A 1 94 ? 17.115 -7.336 -23.855 1.00 88.44 94 LEU A C 1
ATOM 717 O O . LEU A 1 94 ? 17.710 -7.713 -24.860 1.00 88.44 94 LEU A O 1
ATOM 721 N N . VAL A 1 95 ? 16.985 -6.043 -23.544 1.00 86.88 95 VAL A N 1
ATOM 722 C CA . VAL A 1 95 ? 17.534 -4.953 -24.364 1.00 86.88 95 VAL A CA 1
ATOM 723 C C . VAL A 1 95 ? 19.053 -5.049 -24.425 1.00 86.88 95 VAL A C 1
ATOM 725 O O . VAL A 1 95 ? 19.619 -4.943 -25.506 1.00 86.88 95 VAL A O 1
ATOM 728 N N . GLU A 1 96 ? 19.721 -5.304 -23.300 1.00 86.31 96 GLU A N 1
ATOM 729 C CA . GLU A 1 96 ? 21.173 -5.491 -23.278 1.00 86.31 96 GLU A CA 1
ATOM 730 C C . GLU A 1 96 ? 21.617 -6.677 -24.138 1.00 86.31 96 GLU A C 1
ATOM 732 O O . GLU A 1 96 ? 22.551 -6.546 -24.926 1.00 86.31 96 GLU A O 1
ATOM 737 N N . SER A 1 97 ? 20.919 -7.812 -24.048 1.00 87.31 97 SER A N 1
ATOM 738 C CA . SER A 1 97 ? 21.208 -8.975 -24.888 1.00 87.31 97 SER A CA 1
ATOM 739 C C . SER A 1 97 ? 21.045 -8.664 -26.377 1.00 87.31 97 SER A C 1
ATOM 741 O O . SER A 1 97 ? 21.899 -9.058 -27.165 1.00 87.31 97 SER A O 1
ATOM 743 N N . GLN A 1 98 ? 19.981 -7.955 -26.765 1.00 83.88 98 GLN A N 1
ATOM 744 C CA . GLN A 1 98 ? 19.710 -7.633 -28.171 1.00 83.88 98 GLN A CA 1
ATOM 745 C C . GLN A 1 98 ? 20.650 -6.557 -28.723 1.00 83.88 98 GLN A C 1
ATOM 747 O O . GLN A 1 98 ? 21.082 -6.647 -29.865 1.00 83.88 98 GLN A O 1
ATOM 752 N N . LEU A 1 99 ? 21.018 -5.550 -27.927 1.00 80.50 99 LEU A N 1
ATOM 753 C CA . LEU A 1 99 ? 21.989 -4.534 -28.351 1.00 80.50 99 LEU A CA 1
ATOM 754 C C . LEU A 1 99 ? 23.415 -5.089 -28.466 1.00 80.50 99 LEU A C 1
ATOM 756 O O . LEU A 1 99 ? 24.235 -4.505 -29.167 1.00 80.50 99 LEU A O 1
ATOM 760 N N . ASN A 1 100 ? 23.718 -6.206 -27.804 1.00 82.94 100 ASN A N 1
ATOM 761 C CA . ASN A 1 100 ? 24.986 -6.916 -27.973 1.00 82.94 100 ASN A CA 1
ATOM 762 C C . ASN A 1 100 ? 24.978 -7.895 -29.162 1.00 82.94 100 ASN A C 1
ATOM 764 O O . ASN A 1 100 ? 26.025 -8.459 -29.480 1.00 82.94 100 ASN A O 1
ATOM 768 N N . ASP A 1 101 ? 23.842 -8.081 -29.840 1.00 86.81 101 ASP A N 1
ATOM 769 C CA . ASP A 1 101 ? 23.753 -8.869 -31.068 1.00 86.81 101 ASP A CA 1
ATOM 770 C C . ASP A 1 101 ? 24.091 -8.009 -32.299 1.00 86.81 101 ASP A C 1
ATOM 772 O O . ASP A 1 101 ? 23.412 -7.033 -32.640 1.00 86.81 101 ASP A O 1
ATOM 776 N N . ALA A 1 102 ? 25.161 -8.397 -32.994 1.00 82.19 102 ALA A N 1
ATOM 777 C CA . ALA A 1 102 ? 25.630 -7.715 -34.190 1.00 82.19 102 ALA A CA 1
ATOM 778 C C . ALA A 1 102 ? 24.644 -7.812 -35.360 1.00 82.19 102 ALA A C 1
ATOM 780 O O . ALA A 1 102 ? 24.586 -6.886 -36.168 1.00 82.19 102 ALA A O 1
ATOM 781 N N . GLU A 1 103 ? 23.881 -8.900 -35.488 1.00 86.88 103 GLU A N 1
ATOM 782 C CA . GLU A 1 103 ? 22.892 -9.041 -36.561 1.00 86.88 103 GLU A CA 1
ATOM 783 C C . GLU A 1 103 ? 21.717 -8.087 -36.340 1.00 86.88 103 GLU A C 1
ATOM 785 O O . GLU A 1 103 ? 21.369 -7.313 -37.240 1.00 86.88 103 GLU A O 1
ATOM 790 N N . PHE A 1 104 ? 21.179 -8.066 -35.117 1.00 85.69 104 PHE A N 1
ATOM 791 C CA . PHE A 1 104 ? 20.138 -7.126 -34.716 1.00 85.69 104 PHE A CA 1
ATOM 792 C C . PHE A 1 104 ? 20.562 -5.669 -34.942 1.00 85.69 104 PHE A C 1
ATOM 794 O O . PHE A 1 104 ? 19.832 -4.907 -35.582 1.00 85.69 104 PHE A O 1
ATOM 801 N N . LEU A 1 105 ? 21.761 -5.277 -34.489 1.00 80.62 105 LEU A N 1
ATOM 802 C CA . LEU A 1 105 ? 22.256 -3.913 -34.686 1.00 80.62 105 LEU A CA 1
ATOM 803 C C . LEU A 1 105 ? 22.458 -3.558 -36.162 1.00 80.62 105 LEU A C 1
ATOM 805 O O . LEU A 1 105 ? 22.132 -2.439 -36.555 1.00 80.62 105 LEU A O 1
ATOM 809 N N . ARG A 1 106 ? 22.936 -4.485 -37.002 1.00 80.38 106 ARG A N 1
ATOM 810 C CA . ARG A 1 106 ? 23.034 -4.252 -38.456 1.00 80.38 106 ARG A CA 1
ATOM 811 C C . ARG A 1 106 ? 21.663 -3.950 -39.056 1.00 80.38 106 ARG A C 1
ATOM 813 O O . ARG A 1 106 ? 21.530 -2.968 -39.785 1.00 80.38 106 ARG A O 1
ATOM 820 N N . GLY A 1 107 ? 20.651 -4.753 -38.729 1.00 81.44 107 GLY A N 1
ATOM 821 C CA . GLY A 1 107 ? 19.280 -4.549 -39.207 1.00 81.44 107 GLY A CA 1
ATOM 822 C C . GLY A 1 107 ? 18.658 -3.249 -38.690 1.00 81.44 107 GLY A C 1
ATOM 823 O O . GLY A 1 107 ? 17.982 -2.537 -39.440 1.00 81.44 107 GLY A O 1
ATOM 824 N N . LEU A 1 108 ? 18.932 -2.894 -37.432 1.00 79.88 108 LEU A N 1
ATOM 825 C CA . LEU A 1 108 ? 18.488 -1.637 -36.834 1.00 79.88 108 LEU A CA 1
ATOM 826 C C . LEU A 1 108 ? 19.112 -0.431 -37.547 1.00 79.88 108 LEU A C 1
ATOM 828 O O . LEU A 1 108 ? 18.387 0.478 -37.945 1.00 79.88 108 LEU A O 1
ATOM 832 N N . ILE A 1 109 ? 20.431 -0.444 -37.761 1.00 74.38 109 ILE A N 1
ATOM 833 C CA . ILE A 1 109 ? 21.150 0.616 -38.481 1.00 74.38 109 ILE A CA 1
ATOM 834 C C . ILE A 1 109 ? 20.602 0.754 -39.904 1.00 74.38 109 ILE A C 1
ATOM 836 O O . ILE A 1 109 ? 20.283 1.865 -40.319 1.00 74.38 109 ILE A O 1
ATOM 840 N N . GLN A 1 110 ? 20.427 -0.354 -40.632 1.00 74.94 110 GLN A N 1
ATOM 841 C CA . GLN A 1 110 ? 19.832 -0.337 -41.973 1.00 74.94 110 GLN A CA 1
ATOM 842 C C . GLN A 1 110 ? 18.436 0.291 -41.965 1.00 74.94 110 GLN A C 1
ATOM 844 O O . GLN A 1 110 ? 18.163 1.179 -42.764 1.00 74.94 110 GLN A O 1
ATOM 849 N N . SER A 1 111 ? 17.580 -0.106 -41.023 1.00 76.38 111 SER A N 1
ATOM 850 C CA . SER A 1 111 ? 16.214 0.417 -40.907 1.00 76.38 111 SER A CA 1
ATOM 851 C C . SER A 1 111 ? 16.183 1.917 -40.603 1.00 76.38 111 SER A C 1
ATOM 853 O O . SER A 1 111 ? 15.358 2.642 -41.160 1.00 76.38 111 SER A O 1
ATOM 855 N N . ILE A 1 112 ? 17.077 2.391 -39.729 1.00 75.12 112 ILE A N 1
ATOM 856 C CA . ILE A 1 112 ? 17.208 3.815 -39.395 1.00 75.12 112 ILE A CA 1
ATOM 857 C C . ILE A 1 112 ? 17.689 4.600 -40.619 1.00 75.12 112 ILE A C 1
ATOM 859 O O . ILE A 1 112 ? 17.104 5.632 -40.945 1.00 75.12 112 ILE A O 1
ATOM 863 N N . VAL A 1 113 ? 18.713 4.104 -41.319 1.00 71.00 113 VAL A N 1
ATOM 864 C CA . VAL A 1 113 ? 19.264 4.752 -42.517 1.00 71.00 113 VAL A CA 1
ATOM 865 C C . VAL A 1 113 ? 18.230 4.796 -43.642 1.00 71.00 113 VAL A C 1
ATOM 867 O O . VAL A 1 113 ? 18.026 5.859 -44.217 1.00 71.00 113 VAL A O 1
ATOM 870 N N . SER A 1 114 ? 17.522 3.699 -43.923 1.00 72.75 114 SER A N 1
ATOM 871 C CA . SER A 1 114 ? 16.465 3.668 -44.943 1.00 72.75 114 SER A CA 1
ATOM 872 C C . SER A 1 114 ? 15.363 4.685 -44.653 1.00 72.75 114 SER A C 1
ATOM 874 O O . SER A 1 114 ? 15.033 5.486 -45.519 1.00 72.75 114 SER A O 1
ATOM 876 N N . ARG A 1 115 ? 14.858 4.733 -43.413 1.00 73.75 115 ARG A N 1
ATOM 877 C CA . ARG A 1 115 ? 13.835 5.716 -43.017 1.00 73.75 115 ARG A CA 1
ATOM 878 C C . ARG A 1 115 ? 14.335 7.155 -43.087 1.00 73.75 115 ARG A C 1
ATOM 880 O O . ARG A 1 115 ? 13.561 8.055 -43.389 1.00 73.75 115 ARG A O 1
ATOM 887 N N . TYR A 1 116 ? 15.613 7.377 -42.791 1.00 68.62 116 TYR A N 1
ATOM 888 C CA . TYR A 1 116 ? 16.225 8.695 -42.908 1.00 68.62 116 TYR A CA 1
ATOM 889 C C . TYR A 1 116 ? 16.319 9.158 -44.366 1.00 68.62 116 TYR A C 1
ATOM 891 O O . TYR A 1 116 ? 16.089 10.329 -44.632 1.00 68.62 116 TYR A O 1
ATOM 899 N N . LEU A 1 117 ? 16.605 8.240 -45.296 1.00 69.12 117 LEU A N 1
ATOM 900 C CA . LEU A 1 117 ? 16.641 8.503 -46.740 1.00 69.12 117 LEU A CA 1
ATOM 901 C C . LEU A 1 117 ? 15.246 8.659 -47.367 1.00 69.12 117 LEU A C 1
ATOM 903 O O . LEU A 1 117 ? 15.112 9.294 -48.405 1.00 69.12 117 LEU A O 1
ATOM 907 N N . GLU A 1 118 ? 14.215 8.063 -46.770 1.00 71.81 118 GLU A N 1
ATOM 908 C CA . GLU A 1 118 ? 12.819 8.211 -47.210 1.00 71.81 118 GLU A CA 1
ATOM 909 C C . GLU A 1 118 ? 12.181 9.523 -46.740 1.00 71.81 118 GLU A C 1
ATOM 911 O O . GLU A 1 118 ? 11.194 9.976 -47.319 1.00 71.81 118 GLU A O 1
ATOM 916 N N . ALA A 1 119 ? 12.717 10.139 -45.685 1.00 68.56 119 ALA A N 1
ATOM 917 C CA . ALA A 1 119 ? 12.261 11.444 -45.248 1.00 68.56 119 ALA A CA 1
ATOM 918 C C . ALA A 1 119 ? 12.661 12.492 -46.303 1.00 68.56 119 ALA A C 1
ATOM 920 O O . ALA A 1 119 ? 13.845 12.668 -46.582 1.00 68.56 119 ALA A O 1
ATOM 921 N N . GLU A 1 120 ? 11.680 13.195 -46.882 1.00 58.47 120 GLU A N 1
ATOM 922 C CA . GLU A 1 120 ? 11.893 14.313 -47.816 1.00 58.47 120 GLU A CA 1
ATOM 923 C C . GLU A 1 120 ? 12.508 15.518 -47.081 1.00 58.47 120 GLU A C 1
ATOM 925 O O . GLU A 1 120 ? 11.850 16.514 -46.782 1.00 58.47 120 GLU A O 1
ATOM 930 N N . ILE A 1 121 ? 13.786 15.405 -46.729 1.00 62.66 121 ILE A N 1
ATOM 931 C CA . ILE A 1 121 ? 14.563 16.450 -46.073 1.00 62.66 121 ILE A CA 1
ATOM 932 C C . ILE A 1 121 ? 15.386 17.148 -47.162 1.00 62.66 121 ILE A C 1
ATOM 934 O O . ILE A 1 121 ? 16.121 16.498 -47.900 1.00 62.66 121 ILE A O 1
ATOM 938 N N . GLU A 1 122 ? 15.296 18.481 -47.254 1.00 55.72 122 GLU A N 1
ATOM 939 C CA . GLU A 1 122 ? 16.014 19.300 -48.255 1.00 55.72 122 GLU A CA 1
ATOM 940 C C . GLU A 1 122 ? 17.549 19.138 -48.203 1.00 55.72 122 GLU A C 1
ATOM 942 O O . GLU A 1 122 ? 18.250 19.493 -49.150 1.00 55.72 122 GLU A O 1
ATOM 947 N N . SER A 1 123 ? 18.082 18.595 -47.103 1.00 55.09 123 SER A N 1
ATOM 948 C CA . SER A 1 123 ? 19.498 18.289 -46.917 1.00 55.09 123 SER A CA 1
ATOM 949 C C . SER A 1 123 ? 19.675 17.118 -45.946 1.00 55.09 123 SER A C 1
ATOM 951 O O . SER A 1 123 ? 19.271 17.200 -44.783 1.00 55.09 123 SER A O 1
ATOM 953 N N . TYR A 1 124 ? 20.296 16.031 -46.409 1.00 58.91 124 TYR A N 1
ATOM 954 C CA . TYR A 1 124 ? 20.672 14.906 -45.553 1.00 58.91 124 TYR A CA 1
ATOM 955 C C . TYR A 1 124 ? 21.890 15.290 -44.707 1.00 58.91 124 TYR A C 1
ATOM 957 O O . TYR A 1 124 ? 23.002 15.445 -45.215 1.00 58.91 124 TYR A O 1
ATOM 965 N N . ALA A 1 125 ? 21.685 15.437 -43.402 1.00 56.78 125 ALA A N 1
ATOM 966 C CA . ALA A 1 125 ? 22.763 15.603 -42.441 1.00 56.78 125 ALA A CA 1
ATOM 967 C C . ALA A 1 125 ? 23.505 14.265 -42.235 1.00 56.78 125 ALA A C 1
ATOM 969 O O . ALA A 1 125 ? 22.879 13.201 -42.218 1.00 56.78 125 ALA A O 1
ATOM 970 N N . PRO A 1 126 ? 24.837 14.281 -42.048 1.00 54.44 126 PRO A N 1
ATOM 971 C CA . PRO A 1 126 ? 25.590 13.069 -41.751 1.00 54.44 126 PRO A CA 1
ATOM 972 C C . PRO A 1 126 ? 25.151 12.479 -40.401 1.00 54.44 126 PRO A C 1
ATOM 974 O O . PRO A 1 126 ? 25.235 13.130 -39.359 1.00 54.44 126 PRO A O 1
ATOM 977 N N . MET A 1 127 ? 24.685 11.229 -40.422 1.00 56.47 127 MET A N 1
ATOM 978 C CA . MET A 1 127 ? 24.234 10.492 -39.241 1.00 56.47 127 MET A CA 1
ATOM 979 C C . MET A 1 127 ? 25.426 9.884 -38.494 1.00 56.47 127 MET A C 1
ATOM 981 O O . MET A 1 127 ? 26.227 9.157 -39.082 1.00 56.47 127 MET A O 1
ATOM 985 N N . LYS A 1 128 ? 25.531 10.143 -37.183 1.00 59.31 128 LYS A N 1
ATOM 986 C CA . LYS A 1 128 ? 26.555 9.543 -36.317 1.00 59.31 128 LYS A CA 1
ATOM 987 C C . LYS A 1 128 ? 25.941 8.464 -35.434 1.00 59.31 128 LYS A C 1
ATOM 989 O O . LYS A 1 128 ? 25.013 8.737 -34.679 1.00 59.31 128 LYS A O 1
ATOM 994 N N . ILE A 1 129 ? 26.510 7.264 -35.494 1.00 64.69 129 ILE A N 1
ATOM 995 C CA . ILE A 1 129 ? 26.101 6.116 -34.684 1.00 64.69 129 ILE A CA 1
ATOM 996 C C . ILE A 1 129 ? 27.287 5.728 -33.803 1.00 64.69 129 ILE A C 1
ATOM 998 O O . ILE A 1 129 ? 28.354 5.383 -34.308 1.00 64.69 129 ILE A O 1
ATOM 1002 N N . SER A 1 130 ? 27.112 5.823 -32.487 1.00 67.94 130 SER A N 1
ATOM 1003 C CA . SER A 1 130 ? 28.111 5.398 -31.504 1.00 67.94 130 SER A CA 1
ATOM 1004 C C . SER A 1 130 ? 27.738 4.015 -30.983 1.00 67.94 130 SER A C 1
ATOM 1006 O O . SER A 1 130 ? 26.618 3.809 -30.527 1.00 67.94 130 SER A O 1
ATOM 1008 N N . VAL A 1 131 ? 28.680 3.078 -31.031 1.00 72.12 131 VAL A N 1
ATOM 1009 C CA . VAL A 1 131 ? 28.521 1.714 -30.507 1.00 72.12 131 VAL A CA 1
ATOM 1010 C C . VAL A 1 131 ? 29.692 1.368 -29.589 1.00 72.12 131 VAL A C 1
ATOM 1012 O O . VAL A 1 131 ? 30.694 2.088 -29.556 1.00 72.12 131 VAL A O 1
ATOM 1015 N N . SER A 1 132 ? 29.583 0.269 -28.840 1.00 75.69 132 SER A N 1
ATOM 1016 C CA . SER A 1 132 ? 30.691 -0.217 -28.013 1.00 75.69 132 SER A CA 1
ATOM 1017 C C . SER A 1 132 ? 31.933 -0.524 -28.874 1.00 75.69 132 SER A C 1
ATOM 1019 O O . SER A 1 132 ? 31.792 -0.868 -30.051 1.00 75.69 132 SER A O 1
ATOM 1021 N N . PRO A 1 133 ? 33.161 -0.440 -28.324 1.00 76.88 133 PRO A N 1
ATOM 1022 C CA . PRO A 1 133 ? 34.383 -0.720 -29.088 1.00 76.88 133 PRO A CA 1
ATOM 1023 C C . PRO A 1 133 ? 34.405 -2.117 -29.723 1.00 76.88 133 PRO A C 1
ATOM 1025 O O . PRO A 1 133 ? 34.915 -2.302 -30.828 1.00 76.88 133 PRO A O 1
ATOM 1028 N N . GLU A 1 134 ? 33.828 -3.100 -29.033 1.00 78.62 134 GLU A N 1
ATOM 1029 C CA . GLU A 1 134 ? 33.734 -4.478 -29.509 1.00 78.62 134 GLU A CA 1
ATOM 1030 C C . GLU A 1 134 ? 32.770 -4.601 -30.695 1.00 78.62 134 GLU A C 1
ATOM 1032 O O . GLU A 1 134 ? 33.131 -5.156 -31.735 1.00 78.62 134 GLU A O 1
ATOM 1037 N N . MET A 1 135 ? 31.592 -3.982 -30.591 1.00 76.25 135 MET A N 1
ATOM 1038 C CA . MET A 1 135 ? 30.617 -3.935 -31.679 1.00 76.25 135 MET A CA 1
ATOM 1039 C C . MET A 1 135 ? 31.138 -3.138 -32.880 1.00 76.25 135 MET A C 1
ATOM 1041 O O . MET A 1 135 ? 30.944 -3.534 -34.026 1.00 76.25 135 MET A O 1
ATOM 1045 N N . HIS A 1 136 ? 31.870 -2.048 -32.636 1.00 76.81 136 HIS A N 1
ATOM 1046 C CA . HIS A 1 136 ? 32.515 -1.266 -33.689 1.00 76.81 136 HIS A CA 1
ATOM 1047 C C . HIS A 1 136 ? 33.438 -2.142 -34.541 1.00 76.81 136 HIS A C 1
ATOM 1049 O O . HIS A 1 136 ? 33.388 -2.088 -35.771 1.00 76.81 136 HIS A O 1
ATOM 1055 N N . LYS A 1 137 ? 34.262 -2.981 -33.899 1.00 78.75 137 LYS A N 1
ATOM 1056 C CA . LYS A 1 137 ? 35.143 -3.918 -34.601 1.00 78.75 137 LYS A CA 1
ATOM 1057 C C . LYS A 1 137 ? 34.339 -4.916 -35.439 1.00 78.75 137 LYS A C 1
ATOM 1059 O O . LYS A 1 137 ? 34.612 -5.052 -36.625 1.00 78.75 137 LYS A O 1
ATOM 1064 N N . GLN A 1 138 ? 33.311 -5.540 -34.863 1.00 79.62 138 GLN A N 1
ATOM 1065 C CA . GLN A 1 138 ? 32.475 -6.522 -35.567 1.00 79.62 138 GLN A CA 1
ATOM 1066 C C . GLN A 1 138 ? 31.721 -5.930 -36.769 1.00 79.62 138 GLN A C 1
ATOM 1068 O O . GLN A 1 138 ? 31.571 -6.592 -37.798 1.00 79.62 138 GLN A O 1
ATOM 1073 N N . LEU A 1 139 ? 31.237 -4.690 -36.654 1.00 76.44 139 LEU A N 1
ATOM 1074 C CA . LEU A 1 139 ? 30.595 -3.974 -37.759 1.00 76.44 139 LEU A CA 1
ATOM 1075 C C . LEU A 1 139 ? 31.607 -3.575 -38.839 1.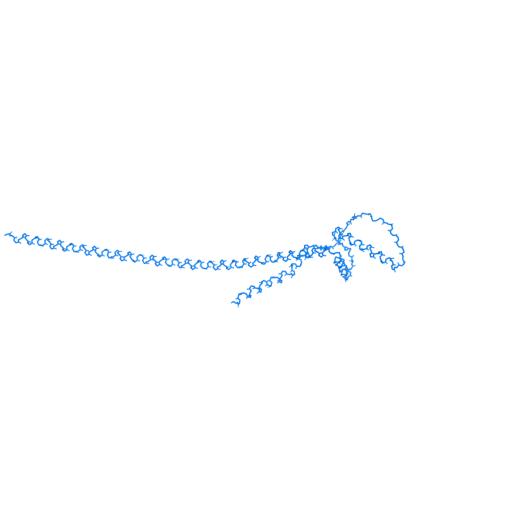00 76.44 139 LEU A C 1
ATOM 1077 O O . LEU A 1 139 ? 31.299 -3.677 -40.025 1.00 76.44 139 LEU A O 1
ATOM 1081 N N . THR A 1 140 ? 32.816 -3.171 -38.443 1.00 74.12 140 THR A N 1
ATOM 1082 C CA . THR A 1 140 ? 33.900 -2.828 -39.377 1.00 74.12 140 THR A CA 1
ATOM 1083 C C . THR A 1 140 ? 34.359 -4.054 -40.164 1.00 74.12 140 THR A C 1
ATOM 1085 O O . THR A 1 140 ? 34.432 -3.996 -41.390 1.00 74.12 140 THR A O 1
ATOM 1088 N N . ASP A 1 141 ? 34.604 -5.176 -39.482 1.00 78.88 141 ASP A N 1
ATOM 1089 C CA . ASP A 1 141 ? 35.012 -6.439 -40.107 1.00 78.88 141 ASP A CA 1
ATOM 1090 C C . ASP A 1 141 ? 33.960 -6.903 -41.130 1.00 78.88 141 ASP A C 1
ATOM 1092 O O . ASP A 1 141 ? 34.295 -7.251 -42.264 1.00 78.88 141 ASP A O 1
ATOM 1096 N N . TRP A 1 142 ? 32.675 -6.804 -40.774 1.00 77.94 142 TRP A N 1
ATOM 1097 C CA . TRP A 1 142 ? 31.562 -7.103 -41.677 1.00 77.94 142 TRP A CA 1
ATOM 1098 C C . TRP A 1 142 ? 31.490 -6.169 -42.890 1.00 77.94 142 TRP A C 1
ATOM 1100 O O . TRP A 1 142 ? 31.278 -6.632 -44.012 1.00 77.94 142 TRP A O 1
ATOM 1110 N N . ALA A 1 143 ? 31.665 -4.860 -42.694 1.00 72.50 143 ALA A N 1
ATOM 1111 C CA . ALA A 1 143 ? 31.635 -3.896 -43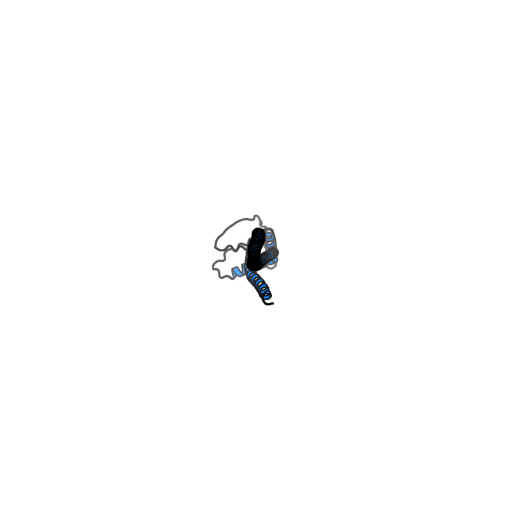.790 1.00 72.50 143 ALA A CA 1
ATOM 1112 C C . ALA A 1 143 ? 32.777 -4.155 -44.787 1.00 72.50 143 ALA A C 1
ATOM 1114 O O . ALA A 1 143 ? 32.552 -4.153 -45.997 1.00 72.50 143 ALA A O 1
ATOM 1115 N N . ILE A 1 144 ? 33.982 -4.452 -44.289 1.00 71.38 144 ILE A N 1
ATOM 1116 C CA . ILE A 1 144 ? 35.143 -4.807 -45.117 1.00 71.38 144 ILE A CA 1
ATOM 1117 C C . ILE A 1 144 ? 34.888 -6.114 -45.881 1.00 71.38 144 ILE A C 1
ATOM 1119 O O . ILE A 1 144 ? 35.179 -6.191 -47.076 1.00 71.38 144 ILE A O 1
ATOM 1123 N N . GLU A 1 145 ? 34.318 -7.130 -45.229 1.00 71.69 145 GLU A N 1
ATOM 1124 C CA . GLU A 1 145 ? 33.948 -8.392 -45.877 1.00 71.69 145 GLU A CA 1
ATOM 1125 C C . GLU A 1 145 ? 32.942 -8.168 -47.016 1.00 71.69 145 GLU A C 1
ATOM 1127 O O . GLU A 1 145 ? 33.142 -8.669 -48.124 1.00 71.69 145 GLU A O 1
ATOM 1132 N N . LYS A 1 146 ? 31.898 -7.361 -46.788 1.00 68.56 146 LYS A N 1
ATOM 1133 C CA . LYS A 1 146 ? 30.895 -7.044 -47.814 1.00 68.56 146 LYS A CA 1
ATOM 1134 C C . LYS A 1 146 ? 31.463 -6.233 -48.973 1.00 68.56 146 LYS A C 1
ATOM 1136 O O . LYS A 1 146 ? 31.158 -6.573 -50.112 1.00 68.56 146 LYS A O 1
ATOM 1141 N N . LEU A 1 147 ? 32.321 -5.245 -48.708 1.00 61.91 147 LEU A N 1
ATOM 1142 C CA . LEU A 1 147 ? 33.014 -4.490 -49.760 1.00 61.91 147 LEU A CA 1
ATOM 1143 C C . LEU A 1 147 ? 33.907 -5.395 -50.614 1.00 61.91 147 LEU A C 1
ATOM 1145 O O . LEU A 1 147 ? 33.948 -5.260 -51.837 1.00 61.91 147 LEU A O 1
ATOM 1149 N N . ARG A 1 148 ? 34.587 -6.359 -49.982 1.00 58.16 148 ARG A N 1
ATOM 1150 C CA . ARG A 1 148 ? 35.419 -7.338 -50.683 1.00 58.16 148 ARG A CA 1
ATOM 1151 C C . ARG A 1 148 ? 34.585 -8.280 -51.551 1.00 58.16 148 ARG A C 1
ATOM 1153 O O . ARG A 1 148 ? 35.027 -8.612 -52.641 1.00 58.16 148 ARG A O 1
ATOM 1160 N N . ILE A 1 149 ? 33.394 -8.679 -51.103 1.00 55.22 149 ILE A N 1
ATOM 1161 C CA . ILE A 1 149 ? 32.459 -9.500 -51.890 1.00 55.22 149 ILE A CA 1
ATOM 1162 C C . ILE A 1 149 ? 31.888 -8.701 -53.074 1.00 55.22 149 ILE A C 1
ATOM 1164 O O . ILE A 1 149 ? 31.885 -9.208 -54.190 1.00 55.22 149 ILE A O 1
ATOM 1168 N N . SER A 1 150 ? 31.480 -7.442 -52.879 1.00 48.75 150 SER A N 1
ATOM 1169 C CA . SER A 1 150 ? 30.974 -6.597 -53.975 1.00 48.75 150 SER A CA 1
ATOM 1170 C C . SER A 1 150 ? 32.042 -6.222 -55.008 1.00 48.75 150 SER A C 1
ATOM 1172 O O . SER A 1 150 ? 31.711 -6.001 -56.165 1.00 48.75 150 SER A O 1
ATOM 1174 N N . ALA A 1 151 ? 33.321 -6.177 -54.617 1.00 47.06 151 ALA A N 1
ATOM 1175 C CA . ALA A 1 151 ? 34.442 -5.944 -55.532 1.00 47.06 151 ALA A CA 1
ATOM 1176 C C . ALA A 1 151 ? 34.860 -7.194 -56.336 1.00 47.06 151 ALA A C 1
ATOM 1178 O O . ALA A 1 151 ? 35.720 -7.100 -57.207 1.00 47.06 151 ALA A O 1
ATOM 1179 N N . ILE A 1 152 ? 34.293 -8.368 -56.031 1.00 48.69 152 ILE A N 1
ATOM 1180 C CA . ILE A 1 152 ? 34.558 -9.618 -56.761 1.00 48.69 152 ILE A CA 1
ATOM 1181 C C . ILE A 1 152 ? 33.534 -9.839 -57.890 1.00 48.69 152 ILE A C 1
ATOM 1183 O O . ILE A 1 152 ? 33.864 -10.519 -58.859 1.00 48.69 152 ILE A O 1
ATOM 1187 N N . ASP A 1 153 ? 32.346 -9.227 -57.815 1.00 45.75 153 ASP A N 1
ATOM 1188 C CA . ASP A 1 153 ? 31.281 -9.373 -58.826 1.00 45.75 153 ASP A CA 1
ATOM 1189 C C . ASP A 1 153 ? 31.286 -8.297 -59.923 1.00 45.75 153 ASP A C 1
ATOM 1191 O O . ASP A 1 153 ? 30.590 -8.453 -60.924 1.00 45.75 153 ASP A O 1
ATOM 1195 N N . ASP A 1 154 ? 32.095 -7.242 -59.790 1.00 41.44 154 ASP A N 1
ATOM 1196 C CA . ASP A 1 154 ? 32.281 -6.262 -60.858 1.00 41.44 154 ASP A CA 1
ATOM 1197 C C . ASP A 1 154 ? 33.772 -6.052 -61.122 1.00 41.44 154 ASP A C 1
ATOM 1199 O O . ASP A 1 154 ? 34.571 -5.765 -60.229 1.00 41.44 154 ASP A O 1
ATOM 1203 N N . THR A 1 155 ? 34.168 -6.261 -62.374 1.00 45.38 155 THR A N 1
ATOM 1204 C CA . THR A 1 155 ? 35.545 -6.166 -62.850 1.00 45.38 155 THR A CA 1
ATOM 1205 C C . THR A 1 155 ? 36.106 -4.769 -62.621 1.00 45.38 155 THR A C 1
ATOM 1207 O O . THR A 1 155 ? 35.980 -3.898 -63.476 1.00 45.38 155 THR A O 1
ATOM 1210 N N . SER A 1 156 ? 36.765 -4.542 -61.491 1.00 39.72 156 SER A N 1
ATOM 1211 C CA . SER A 1 156 ? 37.723 -3.455 -61.297 1.00 39.72 156 SER A CA 1
ATOM 1212 C C . SER A 1 156 ? 38.594 -3.784 -60.095 1.00 39.72 156 SER A C 1
ATOM 1214 O O . SER A 1 156 ? 38.167 -3.689 -58.949 1.00 39.72 156 SER A O 1
ATOM 1216 N N . GLY A 1 157 ? 39.830 -4.201 -60.371 1.00 44.31 157 GLY A N 1
ATOM 1217 C CA . GLY A 1 157 ? 40.841 -4.422 -59.349 1.00 44.31 157 GLY A CA 1
ATOM 1218 C C . GLY A 1 157 ? 41.068 -3.147 -58.547 1.00 44.31 157 GLY A C 1
ATOM 1219 O O . GLY A 1 157 ? 41.642 -2.186 -59.052 1.00 44.31 157 GLY A O 1
ATOM 1220 N N . ILE A 1 158 ? 40.631 -3.154 -57.294 1.00 37.44 158 ILE A N 1
ATOM 1221 C CA . ILE A 1 158 ? 41.011 -2.143 -56.318 1.00 37.44 158 ILE A CA 1
ATOM 1222 C C . ILE A 1 158 ? 41.950 -2.828 -55.321 1.00 37.44 158 ILE A C 1
ATOM 1224 O O . ILE A 1 158 ? 41.523 -3.497 -54.382 1.00 37.44 158 ILE A O 1
ATOM 1228 N N . ASP A 1 159 ? 43.252 -2.682 -55.567 1.00 38.44 159 ASP A N 1
ATOM 1229 C CA . ASP A 1 159 ? 44.307 -2.986 -54.601 1.00 38.44 159 ASP A CA 1
ATOM 1230 C C . ASP A 1 159 ? 44.330 -1.866 -53.552 1.00 38.44 159 ASP A C 1
ATOM 1232 O O . ASP A 1 159 ? 44.814 -0.764 -53.806 1.00 38.44 159 ASP A O 1
ATOM 1236 N N . LEU A 1 160 ? 43.758 -2.121 -52.374 1.00 37.41 160 LEU A N 1
ATOM 1237 C CA . LEU A 1 160 ? 43.823 -1.205 -51.234 1.00 37.41 160 LEU A CA 1
ATOM 1238 C C . LEU A 1 160 ? 44.915 -1.659 -50.264 1.00 37.41 160 LEU A C 1
ATOM 1240 O O . LEU A 1 160 ? 44.656 -2.166 -49.174 1.00 37.41 160 LEU A O 1
ATOM 1244 N N . LYS A 1 161 ? 46.168 -1.406 -50.650 1.00 38.91 161 LYS A N 1
ATOM 1245 C CA . LYS A 1 161 ? 47.237 -1.100 -49.693 1.00 38.91 161 LYS A CA 1
ATOM 1246 C C . LYS A 1 161 ? 47.225 0.404 -49.429 1.00 38.91 161 LYS A C 1
ATOM 1248 O O . LYS A 1 161 ? 47.784 1.176 -50.199 1.00 38.91 161 LYS A O 1
ATOM 1253 N N . GLY A 1 162 ? 46.604 0.818 -48.329 1.00 30.28 162 GLY A N 1
ATOM 1254 C CA . GLY A 1 162 ? 46.569 2.222 -47.919 1.00 30.28 162 GLY A CA 1
ATOM 1255 C C . GLY A 1 162 ? 46.066 2.378 -46.491 1.00 30.28 162 GLY A C 1
ATOM 1256 O O . GLY A 1 162 ? 44.869 2.396 -46.255 1.00 30.28 162 GLY A O 1
ATOM 1257 N N . GLU A 1 163 ? 47.017 2.405 -45.561 1.00 33.34 163 GLU A N 1
ATOM 1258 C CA . GLU A 1 163 ? 46.947 2.785 -44.144 1.00 33.34 163 GLU A CA 1
ATOM 1259 C C . GLU A 1 163 ? 45.564 3.063 -43.512 1.00 33.34 163 GLU A C 1
ATOM 1261 O O . GLU A 1 163 ? 45.098 4.197 -43.448 1.00 33.34 163 GLU A O 1
ATOM 1266 N N . LEU A 1 164 ? 44.998 2.045 -42.851 1.00 37.94 164 LEU A N 1
ATOM 1267 C CA . LEU A 1 164 ? 44.166 2.258 -41.662 1.00 37.94 164 LEU A CA 1
ATOM 1268 C C . LEU A 1 164 ? 45.077 2.719 -40.516 1.00 37.94 164 LEU A C 1
ATOM 1270 O O . LEU A 1 164 ? 45.526 1.923 -39.688 1.00 37.94 164 LEU A O 1
ATOM 1274 N N . ARG A 1 165 ? 45.398 4.012 -40.488 1.00 39.53 165 ARG A N 1
ATOM 1275 C CA . ARG A 1 165 ? 46.035 4.652 -39.338 1.00 39.53 165 ARG A CA 1
ATOM 1276 C C . ARG A 1 165 ? 45.116 5.729 -38.770 1.00 39.53 165 ARG A C 1
ATOM 1278 O O . ARG A 1 165 ? 44.865 6.743 -39.400 1.00 39.53 165 ARG A O 1
ATOM 1285 N N . GLN A 1 166 ? 44.744 5.473 -37.517 1.00 34.50 166 GLN A N 1
ATOM 1286 C CA . GLN A 1 166 ? 44.208 6.373 -36.494 1.00 34.50 166 GLN A CA 1
ATOM 1287 C C . GLN A 1 166 ? 42.697 6.642 -36.467 1.00 34.50 166 GLN A C 1
ATOM 1289 O O . GLN A 1 166 ? 42.076 7.148 -37.392 1.00 34.50 166 GLN A O 1
ATOM 1294 N N . ALA A 1 167 ? 42.153 6.298 -35.300 1.00 40.12 167 ALA A N 1
ATOM 1295 C CA . ALA A 1 167 ? 40.878 6.726 -34.759 1.00 40.12 167 ALA A CA 1
ATOM 1296 C C . ALA A 1 167 ? 40.934 8.201 -34.296 1.00 40.12 167 ALA A C 1
ATOM 1298 O O . ALA A 1 167 ? 41.967 8.646 -33.796 1.00 40.12 167 ALA A O 1
ATOM 1299 N N . GLY A 1 168 ? 39.795 8.903 -34.400 1.00 28.70 168 GLY A N 1
ATOM 1300 C CA . GLY A 1 168 ? 39.573 10.329 -34.068 1.00 28.70 168 GLY A CA 1
ATOM 1301 C C . GLY A 1 168 ? 39.395 11.168 -35.347 1.00 28.70 168 GLY A C 1
ATOM 1302 O O . GLY A 1 168 ? 40.118 10.932 -36.301 1.00 28.70 168 GLY A O 1
ATOM 1303 N N . PHE A 1 169 ? 38.478 12.137 -35.512 1.00 30.64 169 PHE A N 1
ATOM 1304 C CA . PHE A 1 169 ? 37.880 13.103 -34.574 1.00 30.64 169 PHE A CA 1
ATOM 1305 C C . PHE A 1 169 ? 36.522 13.675 -35.096 1.00 30.64 169 PHE A C 1
ATOM 1307 O O . PHE A 1 169 ? 35.882 13.107 -35.973 1.00 30.64 169 PHE A O 1
ATOM 1314 N N . GLU A 1 170 ? 36.093 14.781 -34.480 1.00 26.56 170 GLU A N 1
ATOM 1315 C CA . GLU A 1 170 ? 34.770 15.380 -34.207 1.00 26.56 170 GLU A CA 1
ATOM 1316 C C . GLU A 1 170 ? 34.184 16.357 -35.261 1.00 26.56 170 GLU A C 1
ATOM 1318 O O . GLU A 1 170 ? 34.952 17.072 -35.894 1.00 26.56 170 GLU A O 1
ATOM 1323 N N . PHE A 1 171 ? 32.838 16.471 -35.361 1.00 27.48 171 PHE A N 1
ATOM 1324 C CA . PHE A 1 171 ? 32.110 17.745 -35.608 1.00 27.48 171 PHE A CA 1
ATOM 1325 C C . PHE A 1 171 ? 30.574 17.650 -35.375 1.00 27.48 171 PHE A C 1
ATOM 1327 O O . PHE A 1 171 ? 30.005 16.559 -35.428 1.00 27.48 171 PHE A O 1
ATOM 1334 N N . SER A 1 172 ? 29.908 18.796 -35.133 1.00 34.69 172 SER A N 1
ATOM 1335 C CA . SER A 1 172 ? 28.475 18.970 -34.794 1.00 34.69 172 SER A CA 1
ATOM 1336 C C . SER A 1 172 ? 27.766 20.004 -35.694 1.00 34.69 172 SER A C 1
ATOM 1338 O O . SER A 1 172 ? 28.416 20.988 -36.031 1.00 34.69 172 SER A O 1
ATOM 1340 N N . LEU A 1 173 ? 26.455 19.850 -35.984 1.00 33.38 173 LEU A N 1
ATOM 1341 C CA . LEU A 1 173 ? 25.355 20.812 -35.675 1.00 33.38 173 LEU A CA 1
ATOM 1342 C C . LEU A 1 173 ? 24.083 20.601 -36.550 1.00 33.38 173 LEU A C 1
ATOM 1344 O O . LEU A 1 173 ? 24.101 20.937 -37.731 1.00 33.38 173 LEU A O 1
ATOM 1348 N N . HIS A 1 174 ? 22.973 20.137 -35.945 1.00 37.03 174 HIS A N 1
ATOM 1349 C CA . HIS A 1 174 ? 21.621 20.757 -35.943 1.00 37.03 174 HIS A CA 1
ATOM 1350 C C . HIS A 1 174 ? 20.583 19.834 -35.259 1.00 37.03 174 HIS A C 1
ATOM 1352 O O . HIS A 1 174 ? 20.011 18.931 -35.859 1.00 37.03 174 HIS A O 1
ATOM 1358 N N . GLY A 1 175 ? 20.305 20.108 -33.982 1.00 39.56 175 GLY A N 1
ATOM 1359 C CA . GLY A 1 175 ? 18.944 20.045 -33.430 1.00 39.56 175 GLY A CA 1
ATOM 1360 C C . GLY A 1 175 ? 18.406 18.747 -32.823 1.00 39.56 175 GLY A C 1
ATOM 1361 O O . GLY A 1 175 ? 17.537 18.854 -31.964 1.00 39.56 175 GLY A O 1
ATOM 1362 N N . ALA A 1 176 ? 18.888 17.554 -33.178 1.00 45.56 176 ALA A N 1
ATOM 1363 C CA . ALA A 1 176 ? 18.425 16.328 -32.518 1.00 45.56 176 ALA A CA 1
ATOM 1364 C C . ALA A 1 176 ? 19.491 15.227 -32.530 1.00 45.56 176 ALA A C 1
ATOM 1366 O O . ALA A 1 176 ? 19.632 14.476 -33.492 1.00 45.56 176 ALA A O 1
ATOM 1367 N N . THR A 1 177 ? 20.236 15.109 -31.432 1.00 47.50 177 THR A N 1
ATOM 1368 C CA . THR A 1 177 ? 20.988 13.886 -31.142 1.00 47.50 177 THR A CA 1
ATOM 1369 C C . THR A 1 177 ? 19.978 12.832 -30.702 1.00 47.50 177 THR A C 1
ATOM 1371 O O . THR A 1 177 ? 19.443 12.920 -29.599 1.00 47.50 177 THR A O 1
ATOM 1374 N N . ILE A 1 178 ? 19.678 11.857 -31.563 1.00 52.47 178 ILE A N 1
ATOM 1375 C CA . ILE A 1 178 ? 18.898 10.684 -31.156 1.00 52.47 178 ILE A CA 1
ATOM 1376 C C . ILE A 1 178 ? 19.865 9.741 -30.447 1.00 52.47 178 ILE A C 1
ATOM 1378 O O . ILE A 1 178 ? 20.612 8.998 -31.082 1.00 52.47 178 ILE A O 1
ATOM 1382 N N . GLU A 1 179 ? 19.891 9.821 -29.121 1.00 53.81 179 GLU A N 1
ATOM 1383 C CA . GLU A 1 179 ? 20.681 8.910 -28.306 1.00 53.81 179 GLU A CA 1
ATOM 1384 C C . GLU A 1 179 ? 19.904 7.606 -28.109 1.00 53.81 179 GLU A C 1
ATOM 1386 O O . GLU A 1 179 ? 18.896 7.550 -27.406 1.00 53.81 179 GLU A O 1
ATOM 1391 N N . VAL A 1 180 ? 20.356 6.543 -28.772 1.00 65.06 180 VAL A N 1
ATOM 1392 C CA . VAL A 1 180 ? 19.793 5.200 -28.610 1.00 65.06 180 VAL A CA 1
ATOM 1393 C C . VAL A 1 180 ? 20.637 4.468 -27.573 1.00 65.06 180 VAL A C 1
ATOM 1395 O O . VAL A 1 180 ? 21.597 3.779 -27.909 1.00 65.06 180 VAL A O 1
ATOM 1398 N N . THR A 1 181 ? 20.308 4.665 -26.297 1.00 70.38 181 THR A N 1
ATOM 1399 C CA . THR A 1 181 ? 20.950 3.950 -25.185 1.00 70.38 181 THR A CA 1
ATOM 1400 C C . THR A 1 181 ? 20.077 2.806 -24.683 1.00 70.38 181 THR A C 1
ATOM 1402 O O . THR A 1 181 ? 18.861 2.789 -24.892 1.00 70.38 181 THR A O 1
ATOM 1405 N N . LYS A 1 182 ? 20.700 1.862 -23.969 1.00 75.06 182 LYS A N 1
ATOM 1406 C CA . LYS A 1 182 ? 19.996 0.809 -23.227 1.00 75.06 182 LYS A CA 1
ATOM 1407 C C . LYS A 1 182 ? 18.899 1.406 -22.338 1.00 75.06 182 LYS A C 1
ATOM 1409 O O . LYS A 1 182 ? 17.753 0.975 -22.425 1.00 75.06 182 LYS A O 1
ATOM 1414 N N . ASP A 1 183 ? 19.239 2.422 -21.551 1.00 72.75 183 ASP A N 1
ATOM 1415 C CA . ASP A 1 183 ? 18.322 3.031 -20.587 1.00 72.75 183 ASP A CA 1
ATOM 1416 C C . ASP A 1 183 ? 17.166 3.754 -21.296 1.00 72.75 183 ASP A C 1
ATOM 1418 O O . ASP A 1 183 ? 16.008 3.555 -20.943 1.00 72.75 183 ASP A O 1
ATOM 1422 N N . SER A 1 184 ? 17.441 4.478 -22.387 1.00 74.06 184 SER A N 1
ATOM 1423 C CA . SER A 1 184 ? 16.408 5.164 -23.179 1.00 74.06 184 SER A CA 1
ATOM 1424 C C . SER A 1 184 ? 15.397 4.197 -23.812 1.00 74.06 184 SER A C 1
ATOM 1426 O O . SER A 1 184 ? 14.197 4.489 -23.859 1.00 74.06 184 SER A O 1
ATOM 1428 N N . ILE A 1 185 ? 15.854 3.033 -24.293 1.00 78.94 185 ILE A N 1
ATOM 1429 C CA . ILE A 1 185 ? 14.965 1.998 -24.843 1.00 78.94 185 ILE A CA 1
ATOM 1430 C C . ILE A 1 185 ? 14.136 1.364 -23.726 1.00 78.94 185 ILE A C 1
ATOM 1432 O O . ILE A 1 185 ? 12.925 1.207 -23.884 1.00 78.94 185 ILE A O 1
ATOM 1436 N N . VAL A 1 186 ? 14.766 1.018 -22.599 1.00 82.38 186 VAL A N 1
ATOM 1437 C CA . VAL A 1 186 ? 14.070 0.435 -21.444 1.00 82.38 186 VAL A CA 1
ATOM 1438 C C . VAL A 1 186 ? 12.994 1.388 -20.932 1.00 82.38 186 VAL A C 1
ATOM 1440 O O . VAL A 1 186 ? 11.860 0.956 -20.744 1.00 82.38 186 VAL A O 1
ATOM 1443 N N . ASP A 1 187 ? 13.296 2.676 -20.794 1.00 83.44 187 ASP A N 1
ATOM 1444 C CA . ASP A 1 187 ? 12.335 3.688 -20.353 1.00 83.44 187 ASP A CA 1
ATOM 1445 C C . ASP A 1 187 ? 11.157 3.822 -21.323 1.00 83.44 187 ASP A C 1
ATOM 1447 O O . ASP A 1 187 ? 9.999 3.857 -20.902 1.00 83.44 187 ASP A O 1
ATOM 1451 N N . THR A 1 188 ? 11.424 3.823 -22.631 1.00 83.06 188 THR A N 1
ATOM 1452 C CA . THR A 1 188 ? 10.372 3.882 -23.659 1.00 83.06 188 THR A CA 1
ATOM 1453 C C . THR A 1 188 ? 9.474 2.643 -23.611 1.00 83.06 188 THR A C 1
ATOM 1455 O O . THR A 1 188 ? 8.246 2.751 -23.631 1.00 83.06 188 THR A O 1
ATOM 1458 N N . LEU A 1 189 ? 10.060 1.447 -23.495 1.00 85.69 189 LEU A N 1
ATOM 1459 C CA . LEU A 1 189 ? 9.302 0.202 -23.349 1.00 85.69 189 LEU A CA 1
ATOM 1460 C C . LEU A 1 189 ? 8.504 0.187 -22.041 1.00 85.69 189 LEU A C 1
ATOM 1462 O O . LEU A 1 189 ? 7.343 -0.219 -22.031 1.00 85.69 189 LEU A O 1
ATOM 1466 N N . MET A 1 190 ? 9.077 0.694 -20.949 1.00 88.50 190 MET A N 1
ATOM 1467 C CA . MET A 1 190 ? 8.371 0.849 -19.682 1.00 88.50 190 MET A CA 1
ATOM 1468 C C . MET A 1 190 ? 7.181 1.800 -19.817 1.00 88.50 190 MET A C 1
ATOM 1470 O O . MET A 1 190 ? 6.117 1.492 -19.282 1.00 88.50 190 MET A O 1
ATOM 1474 N N . GLN A 1 191 ? 7.288 2.900 -20.565 1.00 88.69 191 GLN A N 1
ATOM 1475 C CA . GLN A 1 191 ? 6.154 3.797 -20.833 1.00 88.69 191 GLN A CA 1
ATOM 1476 C C . GLN A 1 191 ? 5.029 3.115 -21.625 1.00 88.69 191 GLN A C 1
ATOM 1478 O O . GLN A 1 191 ? 3.857 3.401 -21.382 1.00 88.69 191 GLN A O 1
ATOM 1483 N N . LEU A 1 192 ? 5.367 2.184 -22.521 1.00 86.81 192 LEU A N 1
ATOM 1484 C CA . LEU A 1 192 ? 4.392 1.423 -23.308 1.00 86.81 192 LEU A CA 1
ATOM 1485 C C . LEU A 1 192 ? 3.720 0.301 -22.504 1.00 86.81 192 LEU A C 1
ATOM 1487 O O . LEU A 1 192 ? 2.521 0.068 -22.652 1.00 86.81 192 LEU A O 1
ATOM 1491 N N . VAL A 1 193 ? 4.471 -0.399 -21.648 1.00 88.19 193 VAL A N 1
ATOM 1492 C CA . VAL A 1 193 ? 3.985 -1.604 -20.950 1.00 88.19 193 VAL A CA 1
ATOM 1493 C C . VAL A 1 193 ? 3.391 -1.290 -19.569 1.00 88.19 193 VAL A C 1
ATOM 1495 O O . VAL A 1 193 ? 2.449 -1.961 -19.140 1.00 88.19 193 VAL A O 1
ATOM 1498 N N . SER A 1 194 ? 3.864 -0.242 -18.883 1.00 85.81 194 SER A N 1
ATOM 1499 C CA . SER A 1 194 ? 3.354 0.151 -17.555 1.00 85.81 194 SER A CA 1
ATOM 1500 C C . SER A 1 194 ? 1.837 0.395 -17.513 1.00 85.81 194 SER A C 1
ATOM 1502 O O . SER A 1 194 ? 1.207 -0.040 -16.546 1.00 85.81 194 SER A O 1
ATOM 1504 N N . PRO A 1 195 ? 1.200 1.051 -18.509 1.00 89.50 195 PRO A N 1
ATOM 1505 C CA . PRO A 1 195 ? -0.253 1.227 -18.524 1.00 89.50 195 PRO A CA 1
ATOM 1506 C C . PRO A 1 195 ? -1.015 -0.105 -18.513 1.00 89.50 195 PRO A C 1
ATOM 1508 O O . PRO A 1 195 ? -1.947 -0.274 -17.729 1.00 89.50 195 PRO A O 1
ATOM 1511 N N . SER A 1 196 ? -0.575 -1.074 -19.315 1.00 85.88 196 SER A N 1
ATOM 1512 C CA . SER A 1 196 ? -1.185 -2.405 -19.406 1.00 85.88 196 SER A CA 1
ATOM 1513 C C . SER A 1 196 ? -1.014 -3.201 -18.111 1.00 85.88 196 SER A C 1
ATOM 1515 O O . SER A 1 196 ? -1.963 -3.817 -17.631 1.00 85.88 196 SER A O 1
ATOM 1517 N N . LEU A 1 197 ? 0.165 -3.132 -17.482 1.00 84.62 197 LEU A N 1
ATOM 1518 C CA . LEU A 1 197 ? 0.404 -3.758 -16.177 1.00 84.62 197 LEU A CA 1
ATOM 1519 C C . LEU A 1 197 ? -0.534 -3.191 -15.097 1.00 84.62 197 LEU A C 1
ATOM 1521 O O . LEU A 1 197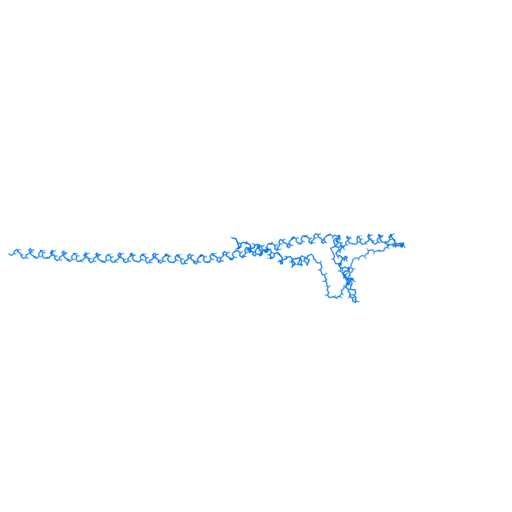 ? -1.100 -3.939 -14.299 1.00 84.62 197 LEU A O 1
ATOM 1525 N N . ARG A 1 198 ? -0.750 -1.868 -15.097 1.00 83.25 198 ARG A N 1
ATOM 1526 C CA . ARG A 1 198 ? -1.691 -1.207 -14.176 1.00 83.25 198 ARG A CA 1
ATOM 1527 C C . ARG A 1 198 ? -3.129 -1.663 -14.396 1.00 83.25 198 ARG A C 1
ATOM 1529 O O . ARG A 1 198 ? -3.877 -1.761 -13.426 1.00 83.25 198 ARG A O 1
ATOM 1536 N N . GLU A 1 199 ? -3.520 -1.916 -15.641 1.00 87.19 199 GLU A N 1
ATOM 1537 C CA . GLU A 1 199 ? -4.848 -2.430 -15.980 1.00 87.19 199 GLU A CA 1
ATOM 1538 C C . GLU A 1 199 ? -5.068 -3.834 -15.408 1.00 87.19 199 GLU A C 1
ATOM 1540 O O . GLU A 1 199 ? -6.049 -4.061 -14.703 1.00 87.19 199 GLU A O 1
ATOM 1545 N N . VAL A 1 200 ? -4.114 -4.744 -15.617 1.00 87.19 200 VAL A N 1
ATOM 1546 C CA . VAL A 1 200 ? -4.192 -6.132 -15.128 1.00 87.19 200 VAL A CA 1
ATOM 1547 C C . VAL A 1 200 ? -4.297 -6.184 -13.602 1.00 87.19 200 VAL A C 1
ATOM 1549 O O . VAL A 1 200 ? -5.143 -6.896 -13.062 1.00 87.19 200 VAL A O 1
ATOM 1552 N N . ILE A 1 201 ? -3.486 -5.392 -12.892 1.00 83.38 201 ILE A N 1
ATOM 1553 C CA . ILE A 1 201 ? -3.534 -5.326 -11.422 1.00 83.38 201 ILE A CA 1
ATOM 1554 C C . ILE A 1 201 ? -4.895 -4.793 -10.946 1.00 83.38 201 ILE A C 1
ATOM 1556 O O . ILE A 1 201 ? -5.455 -5.297 -9.972 1.00 83.38 201 ILE A O 1
ATOM 1560 N N . ARG A 1 202 ? -5.460 -3.799 -11.643 1.00 83.75 202 ARG A N 1
ATOM 1561 C CA . ARG A 1 202 ? -6.776 -3.244 -11.301 1.00 83.75 202 ARG A CA 1
ATOM 1562 C C . ARG A 1 202 ? -7.890 -4.274 -11.485 1.00 83.75 202 ARG A C 1
ATOM 1564 O O . ARG A 1 202 ? -8.713 -4.429 -10.588 1.00 83.75 202 ARG A O 1
ATOM 1571 N N . GLN A 1 203 ? -7.888 -4.996 -12.603 1.00 85.56 203 GLN A N 1
ATOM 1572 C CA . GLN A 1 203 ? -8.872 -6.044 -12.891 1.00 85.56 203 GLN A CA 1
ATOM 1573 C C . GLN A 1 203 ? -8.796 -7.197 -11.882 1.00 85.56 203 GLN A C 1
ATOM 1575 O O . GLN A 1 203 ? -9.829 -7.684 -11.415 1.00 85.56 203 GLN A O 1
ATOM 1580 N N . ALA A 1 204 ? -7.583 -7.597 -11.488 1.00 80.94 204 ALA A N 1
ATOM 1581 C CA . ALA A 1 204 ? -7.374 -8.628 -10.473 1.00 80.94 204 ALA A CA 1
ATOM 1582 C C . ALA A 1 204 ? -7.940 -8.226 -9.097 1.00 80.94 204 ALA A C 1
ATOM 1584 O O . ALA A 1 204 ? -8.498 -9.068 -8.394 1.00 80.94 204 ALA A O 1
ATOM 1585 N N . ASN A 1 205 ? -7.848 -6.943 -8.732 1.00 75.75 205 ASN A N 1
ATOM 1586 C CA . ASN A 1 205 ? -8.435 -6.430 -7.492 1.00 75.75 205 ASN A CA 1
ATOM 1587 C C . ASN A 1 205 ? -9.967 -6.331 -7.560 1.00 75.75 205 ASN A C 1
ATOM 1589 O O . ASN A 1 205 ? -10.638 -6.748 -6.621 1.00 75.75 205 ASN A O 1
ATOM 1593 N N . GLN A 1 206 ? -10.532 -5.864 -8.676 1.00 75.50 206 GLN A N 1
ATOM 1594 C CA . GLN A 1 206 ? -11.990 -5.754 -8.853 1.00 75.50 206 GLN A CA 1
ATOM 1595 C C . GLN A 1 206 ? -12.692 -7.120 -8.877 1.00 75.50 206 GLN A C 1
ATOM 1597 O O . GLN A 1 206 ? -13.802 -7.260 -8.375 1.00 75.50 206 GLN A O 1
ATOM 1602 N N . SER A 1 207 ? -12.027 -8.150 -9.407 1.00 67.50 207 SER A N 1
ATOM 1603 C CA . SER A 1 207 ? -12.569 -9.517 -9.449 1.00 67.50 207 SER A CA 1
ATOM 1604 C C . SER A 1 207 ? -12.692 -10.160 -8.060 1.00 67.50 207 SER A C 1
ATOM 1606 O O . SER A 1 207 ? -13.446 -11.112 -7.900 1.00 67.50 207 SER A O 1
ATOM 1608 N N . ARG A 1 208 ? -11.964 -9.651 -7.055 1.00 57.31 208 ARG A N 1
ATOM 1609 C CA . ARG A 1 208 ? -12.022 -10.123 -5.662 1.00 57.31 208 ARG A CA 1
ATOM 1610 C C . ARG A 1 208 ? -13.106 -9.451 -4.822 1.00 57.31 208 ARG A C 1
ATOM 1612 O O . ARG A 1 208 ? -13.495 -10.022 -3.815 1.00 57.31 208 ARG A O 1
ATOM 1619 N N . GLU A 1 209 ? -13.586 -8.272 -5.211 1.00 55.28 209 GLU A N 1
ATOM 1620 C CA . GLU A 1 209 ? -14.666 -7.567 -4.499 1.00 55.28 209 GLU A CA 1
ATOM 1621 C C . GLU A 1 209 ? -16.069 -8.077 -4.892 1.00 55.28 209 GLU A C 1
ATOM 1623 O O . GLU A 1 209 ? -17.050 -7.746 -4.231 1.00 55.28 209 GLU A O 1
ATOM 1628 N N . GLY A 1 210 ? -16.176 -8.882 -5.960 1.00 50.44 210 GLY A N 1
ATOM 1629 C CA . GLY A 1 210 ? -17.439 -9.399 -6.508 1.00 50.44 210 GLY A CA 1
ATOM 1630 C C . GLY A 1 210 ? -17.823 -10.838 -6.121 1.00 50.44 210 GLY A C 1
ATOM 1631 O O . GLY A 1 210 ? -18.838 -11.327 -6.617 1.00 50.44 210 GLY A O 1
ATOM 1632 N N . THR A 1 211 ? -17.043 -11.515 -5.275 1.00 42.25 211 THR A N 1
ATOM 1633 C CA . THR A 1 211 ? -17.299 -12.875 -4.741 1.00 42.25 211 THR A CA 1
ATOM 1634 C C . THR A 1 211 ? -17.237 -12.867 -3.230 1.00 42.25 211 THR A C 1
ATOM 1636 O O . THR A 1 211 ? -18.113 -13.506 -2.609 1.00 42.25 211 THR A O 1
#